Protein AF-A0A7J8FVH9-F1 (afdb_monomer_lite)

Structure (mmCIF, N/CA/C/O backbone):
data_AF-A0A7J8FVH9-F1
#
_entry.id   AF-A0A7J8FVH9-F1
#
loop_
_atom_site.group_PDB
_atom_site.id
_atom_site.type_symbol
_atom_site.label_atom_id
_atom_site.label_alt_id
_atom_site.label_comp_id
_atom_site.label_asym_id
_atom_site.label_entity_id
_atom_site.label_seq_id
_atom_site.pdbx_PDB_ins_code
_atom_site.Cartn_x
_atom_site.Cartn_y
_atom_site.Cartn_z
_atom_site.occupancy
_atom_site.B_iso_or_equiv
_atom_site.auth_seq_id
_atom_site.auth_comp_id
_atom_site.auth_asym_id
_atom_site.auth_atom_id
_atom_site.pdbx_PDB_model_num
ATOM 1 N N . MET A 1 1 ? 14.521 16.067 -9.130 1.00 61.34 1 MET A N 1
ATOM 2 C CA . MET A 1 1 ? 13.185 15.438 -9.095 1.00 61.34 1 MET A CA 1
ATOM 3 C C . MET A 1 1 ? 12.649 15.692 -7.708 1.00 61.34 1 MET A C 1
ATOM 5 O O . MET A 1 1 ? 13.373 15.407 -6.763 1.00 61.34 1 MET A O 1
ATOM 9 N N . ASN A 1 2 ? 11.471 16.297 -7.587 1.00 81.69 2 ASN A N 1
ATOM 10 C CA . ASN A 1 2 ? 10.854 16.467 -6.276 1.00 81.69 2 ASN A CA 1
ATOM 11 C C . ASN A 1 2 ? 10.167 15.144 -5.940 1.00 81.69 2 ASN A C 1
ATOM 13 O O . ASN A 1 2 ? 9.312 14.699 -6.704 1.00 81.69 2 ASN A O 1
ATOM 17 N N . CYS A 1 3 ? 10.603 14.498 -4.859 1.00 90.69 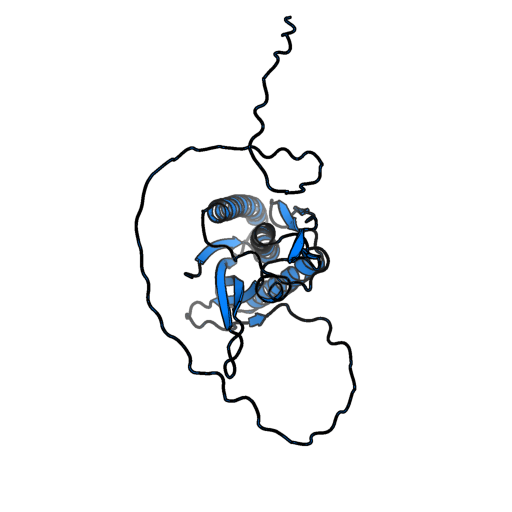3 CYS A N 1
ATOM 18 C CA . CYS A 1 3 ? 9.925 13.322 -4.328 1.00 90.69 3 CYS A CA 1
ATOM 19 C C . CYS A 1 3 ? 8.518 13.729 -3.880 1.00 90.69 3 CYS A C 1
ATOM 21 O O . CYS A 1 3 ? 8.367 14.766 -3.227 1.00 90.69 3 CYS A O 1
ATOM 23 N N . ARG A 1 4 ? 7.507 12.947 -4.260 1.00 92.81 4 ARG A N 1
ATOM 24 C CA . ARG A 1 4 ? 6.124 13.170 -3.827 1.00 92.81 4 ARG A CA 1
ATOM 25 C C . ARG A 1 4 ? 5.824 12.352 -2.584 1.00 92.81 4 ARG A C 1
ATOM 27 O O . ARG A 1 4 ? 6.334 11.244 -2.455 1.00 92.81 4 ARG A O 1
ATOM 34 N N . SER A 1 5 ? 4.982 12.886 -1.712 1.00 95.50 5 SER A N 1
ATOM 35 C CA . SER A 1 5 ? 4.610 12.219 -0.472 1.00 95.50 5 SER A CA 1
ATOM 36 C C . SER A 1 5 ? 3.118 12.356 -0.231 1.00 95.50 5 SER A C 1
ATOM 38 O O . SER A 1 5 ? 2.608 13.472 -0.198 1.00 95.50 5 SER A O 1
ATOM 40 N N . GLU A 1 6 ? 2.457 11.231 -0.001 1.00 97.50 6 GLU A N 1
ATOM 41 C CA . GLU A 1 6 ? 1.040 11.151 0.334 1.00 97.50 6 GLU A CA 1
ATOM 42 C C . GLU A 1 6 ? 0.872 10.529 1.717 1.00 97.50 6 GLU A C 1
ATOM 44 O O . GLU A 1 6 ? 1.617 9.622 2.106 1.00 97.50 6 GLU A O 1
ATOM 49 N N . VAL A 1 7 ? -0.099 11.034 2.477 1.00 97.75 7 VAL A N 1
ATOM 50 C CA . VAL A 1 7 ? -0.367 10.588 3.846 1.00 97.75 7 VAL A CA 1
ATOM 51 C C . VAL A 1 7 ? -1.832 10.203 3.976 1.00 97.75 7 VAL A C 1
ATOM 53 O O . VAL A 1 7 ? -2.723 11.016 3.743 1.00 97.75 7 VAL A O 1
ATOM 56 N N . LEU A 1 8 ? -2.072 8.964 4.392 1.00 97.75 8 LEU A N 1
ATOM 57 C CA . LEU A 1 8 ? -3.387 8.432 4.712 1.00 97.75 8 LEU A CA 1
ATOM 58 C C . LEU A 1 8 ? -3.460 8.152 6.205 1.00 97.75 8 LEU A C 1
ATOM 60 O O . LEU A 1 8 ? -2.480 7.732 6.813 1.00 97.75 8 LEU A O 1
ATOM 64 N N . GLU A 1 9 ? -4.631 8.361 6.788 1.00 97.88 9 GLU A N 1
ATOM 65 C CA . GLU A 1 9 ? -4.869 8.118 8.209 1.00 97.88 9 GLU A CA 1
ATOM 66 C C . GLU A 1 9 ? -6.117 7.252 8.366 1.00 97.88 9 GLU A C 1
ATOM 68 O O . GLU A 1 9 ? -7.154 7.537 7.752 1.00 97.88 9 GLU A O 1
ATOM 73 N N . VAL A 1 10 ? -6.000 6.188 9.161 1.00 97.12 10 VAL A N 1
ATOM 74 C CA . VAL A 1 10 ? -7.082 5.244 9.458 1.00 97.12 10 VAL A CA 1
ATOM 75 C C . VAL A 1 10 ? -7.133 4.942 10.957 1.00 97.12 10 VAL A C 1
ATOM 77 O O . VAL A 1 10 ? -6.102 4.764 11.604 1.00 97.12 10 VAL A O 1
ATOM 80 N N . SER A 1 11 ? -8.346 4.866 11.502 1.00 97.75 11 SER A N 1
ATOM 81 C CA . SER A 1 11 ? -8.601 4.442 12.883 1.00 97.75 11 SER A CA 1
ATOM 82 C C . SER A 1 11 ? -9.321 3.103 12.851 1.00 97.75 11 SER A C 1
ATOM 84 O O . SER A 1 11 ? -10.376 3.009 12.226 1.00 97.75 11 SER A O 1
ATOM 86 N N . VAL A 1 12 ? -8.749 2.078 13.480 1.00 98.06 12 VAL A N 1
ATOM 87 C CA . VAL A 1 12 ? -9.195 0.682 13.332 1.00 98.06 12 VAL A CA 1
ATOM 88 C C . VAL A 1 12 ? -9.098 -0.089 14.648 1.00 98.06 12 VAL A C 1
ATOM 90 O O . VAL A 1 12 ? -8.314 0.267 15.525 1.00 98.06 12 VAL A O 1
ATOM 93 N N . GLU A 1 13 ? -9.859 -1.174 14.797 1.00 97.44 13 GLU A N 1
ATOM 94 C CA . GLU A 1 13 ? -9.648 -2.137 15.885 1.00 97.44 13 GLU A CA 1
ATOM 95 C C . GLU A 1 13 ? -8.361 -2.945 15.633 1.00 97.44 13 GLU A C 1
ATOM 97 O O . GLU A 1 13 ? -7.980 -3.200 14.490 1.00 97.44 13 GLU A O 1
ATOM 102 N N . GLY A 1 14 ? -7.689 -3.419 16.687 1.00 96.31 14 GLY A N 1
ATOM 103 C CA . GLY A 1 14 ? -6.398 -4.116 16.563 1.00 96.31 14 GLY A CA 1
ATOM 104 C C . GLY A 1 14 ? -6.382 -5.308 15.589 1.00 96.31 14 GLY A C 1
ATOM 105 O O . GLY A 1 14 ? -5.370 -5.548 14.934 1.00 96.31 14 GLY A O 1
ATOM 106 N N . ARG A 1 15 ? -7.501 -6.034 15.437 1.00 95.94 15 ARG A N 1
ATOM 107 C CA . ARG A 1 15 ? -7.623 -7.156 14.480 1.00 95.94 15 ARG A CA 1
ATOM 108 C C . ARG A 1 15 ? -7.762 -6.723 13.015 1.00 95.94 15 ARG A C 1
ATOM 110 O O . ARG A 1 15 ? -7.471 -7.512 12.130 1.00 95.94 15 ARG A O 1
ATOM 117 N N . GLN A 1 16 ? -8.156 -5.476 12.768 1.00 98.44 16 GLN A N 1
ATOM 118 C CA . GLN A 1 16 ? -8.362 -4.909 11.432 1.00 98.44 16 GLN A CA 1
ATOM 119 C C . GLN A 1 16 ? -7.080 -4.303 10.839 1.00 98.44 16 GLN A C 1
ATOM 121 O O . GLN A 1 16 ? -7.037 -3.994 9.652 1.00 98.44 16 GLN A O 1
ATOM 126 N N . VAL A 1 17 ? -6.025 -4.128 11.648 1.00 98.31 17 VAL A N 1
ATOM 127 C CA . VAL A 1 17 ? -4.769 -3.478 11.229 1.00 98.31 17 VAL A CA 1
ATOM 128 C C . VAL A 1 17 ? -4.168 -4.154 9.998 1.00 98.31 17 VAL A C 1
ATOM 130 O O . VAL A 1 17 ? -3.810 -3.472 9.044 1.00 98.31 17 VAL A O 1
ATOM 133 N N . GLU A 1 18 ? -4.071 -5.484 9.994 1.00 98.44 18 GLU A N 1
ATOM 134 C CA . GLU A 1 18 ? -3.463 -6.217 8.878 1.00 98.44 18 GLU A CA 1
ATOM 135 C C . GLU A 1 18 ? -4.209 -5.999 7.561 1.00 98.44 18 GLU A C 1
ATOM 137 O O . GLU A 1 18 ? -3.591 -5.654 6.555 1.00 98.44 18 GLU A O 1
ATOM 142 N N . GLU A 1 19 ? -5.530 -6.145 7.572 1.00 98.75 19 GLU A N 1
ATOM 143 C CA . GLU A 1 19 ? -6.372 -6.009 6.383 1.00 98.75 19 GLU A CA 1
ATOM 144 C C . GLU A 1 19 ? -6.401 -4.574 5.859 1.00 98.75 19 GLU A C 1
ATOM 146 O O . GLU A 1 19 ? -6.233 -4.357 4.661 1.00 98.75 19 GLU A O 1
ATOM 151 N N . ALA A 1 20 ? -6.518 -3.586 6.752 1.00 98.75 20 ALA A N 1
ATOM 152 C CA . ALA A 1 20 ? -6.498 -2.177 6.376 1.00 98.75 20 ALA A CA 1
ATOM 153 C C . ALA A 1 20 ? -5.164 -1.777 5.723 1.00 98.75 20 ALA A C 1
ATOM 155 O O . ALA A 1 20 ? -5.146 -1.096 4.695 1.00 98.75 20 ALA A O 1
ATOM 156 N N . MET A 1 21 ? -4.040 -2.228 6.288 1.00 98.62 21 MET A N 1
ATOM 157 C CA . MET A 1 21 ? -2.716 -1.951 5.732 1.00 98.62 21 MET A CA 1
ATOM 158 C C . MET A 1 21 ? -2.502 -2.656 4.390 1.00 98.62 21 MET A C 1
ATOM 160 O O . MET A 1 21 ? -2.004 -2.037 3.449 1.00 98.62 21 MET A O 1
ATOM 164 N N . LEU A 1 22 ? -2.889 -3.932 4.279 1.00 98.81 22 LEU A N 1
ATOM 165 C CA . LEU A 1 22 ? -2.769 -4.696 3.035 1.00 98.81 22 LEU A CA 1
ATOM 166 C C . LEU A 1 22 ? -3.621 -4.094 1.919 1.00 98.81 22 LEU A C 1
ATOM 168 O O . LEU A 1 22 ? -3.111 -3.946 0.812 1.00 98.81 22 LEU A O 1
ATOM 172 N N . ALA A 1 23 ? -4.857 -3.680 2.208 1.00 98.81 23 ALA A N 1
ATOM 173 C CA . ALA A 1 23 ? -5.735 -3.038 1.235 1.00 98.81 23 ALA A CA 1
ATOM 174 C C . ALA A 1 23 ? -5.088 -1.792 0.610 1.00 98.81 23 ALA A C 1
ATOM 176 O O . ALA A 1 23 ? -5.069 -1.639 -0.614 1.00 98.81 23 ALA A O 1
ATOM 177 N N . VAL A 1 24 ? -4.489 -0.926 1.434 1.00 98.75 24 VAL A N 1
ATOM 178 C CA . VAL A 1 24 ? -3.810 0.284 0.949 1.00 98.75 24 VAL A CA 1
ATOM 179 C C . VAL A 1 24 ? -2.528 -0.057 0.184 1.00 98.75 24 VAL A C 1
ATOM 181 O O . VAL A 1 24 ? -2.337 0.418 -0.937 1.00 98.75 24 VAL A O 1
ATOM 184 N N . LEU A 1 25 ? -1.653 -0.894 0.752 1.00 98.75 25 LEU A N 1
ATOM 185 C CA . LEU A 1 25 ? -0.362 -1.229 0.140 1.00 98.75 25 LEU A CA 1
ATOM 186 C C . LEU A 1 25 ? -0.530 -1.954 -1.200 1.00 98.75 25 LEU A C 1
ATOM 188 O O . LEU A 1 25 ? 0.147 -1.604 -2.168 1.00 98.75 25 LEU A O 1
ATOM 192 N N . HIS A 1 26 ? -1.448 -2.921 -1.280 1.00 98.75 26 HIS A N 1
ATOM 193 C CA . HIS A 1 26 ? -1.746 -3.633 -2.524 1.00 98.75 26 HIS A CA 1
ATOM 194 C C . HIS A 1 26 ? -2.362 -2.720 -3.576 1.00 98.75 26 HIS A C 1
ATOM 196 O O . HIS A 1 26 ? -1.966 -2.805 -4.735 1.00 98.75 26 HIS A O 1
ATOM 202 N N . THR A 1 27 ? -3.246 -1.795 -3.189 1.00 98.62 27 THR A N 1
ATOM 203 C CA . THR A 1 27 ? -3.802 -0.810 -4.130 1.00 98.62 27 THR A CA 1
ATOM 204 C C . THR A 1 27 ? -2.700 0.061 -4.731 1.00 98.62 27 THR A C 1
ATOM 206 O O . THR A 1 27 ? -2.658 0.264 -5.946 1.00 98.62 27 THR A O 1
ATOM 209 N N . VAL A 1 28 ? -1.771 0.559 -3.910 1.00 98.50 28 VAL A N 1
ATOM 210 C CA . VAL A 1 28 ? -0.645 1.365 -4.403 1.00 98.50 28 VAL A CA 1
ATOM 211 C C . VAL A 1 28 ? 0.262 0.532 -5.315 1.00 98.50 28 VAL A C 1
ATOM 213 O O . VAL A 1 28 ? 0.625 0.984 -6.401 1.00 98.50 28 VAL A O 1
ATOM 216 N N . LEU A 1 29 ? 0.597 -0.699 -4.917 1.00 98.50 29 LEU A N 1
ATOM 217 C CA . LEU A 1 29 ? 1.456 -1.590 -5.701 1.00 98.50 29 LEU A CA 1
ATOM 218 C C . LEU A 1 29 ? 0.810 -2.050 -7.007 1.00 98.50 29 LEU A C 1
ATOM 220 O O . LEU A 1 29 ? 1.527 -2.197 -7.994 1.00 98.50 29 LEU A O 1
ATOM 224 N N . LEU A 1 30 ? -0.513 -2.196 -7.061 1.00 98.31 30 LEU A N 1
ATOM 225 C CA . LEU A 1 30 ? -1.250 -2.462 -8.296 1.00 98.31 30 LEU A CA 1
ATOM 226 C C . LEU A 1 30 ? -1.001 -1.363 -9.341 1.00 98.31 30 LEU A C 1
ATOM 228 O O . LEU A 1 30 ? -0.726 -1.664 -10.497 1.00 98.31 30 LEU A O 1
ATOM 232 N N . HIS A 1 31 ? -0.993 -0.094 -8.922 1.00 97.25 31 HIS A N 1
ATOM 233 C CA . HIS A 1 31 ? -0.722 1.062 -9.791 1.00 97.25 31 HIS A CA 1
ATOM 234 C C . HIS A 1 31 ? 0.774 1.322 -10.034 1.00 97.25 31 HIS A C 1
ATOM 236 O O . HIS A 1 31 ? 1.146 2.232 -10.783 1.00 97.25 31 HIS A O 1
ATOM 242 N N . ARG A 1 32 ? 1.653 0.579 -9.355 1.00 97.56 32 ARG A N 1
ATOM 243 C CA . ARG A 1 32 ? 3.117 0.740 -9.399 1.00 97.56 32 ARG A CA 1
ATOM 244 C C . ARG A 1 32 ? 3.840 -0.539 -9.788 1.00 97.56 32 ARG A C 1
ATOM 246 O O . ARG A 1 32 ? 5.043 -0.678 -9.561 1.00 97.56 32 ARG A O 1
ATOM 253 N N . SER A 1 33 ? 3.104 -1.431 -10.433 1.00 97.69 33 SER A N 1
ATOM 254 C CA . SER A 1 33 ? 3.602 -2.670 -10.994 1.00 97.69 33 SER A CA 1
ATOM 255 C C . SER A 1 33 ? 3.231 -2.796 -12.454 1.00 97.69 33 SER A C 1
ATOM 257 O O . SER A 1 33 ? 2.232 -2.256 -12.916 1.00 97.69 33 SER A O 1
ATOM 259 N N . THR A 1 34 ? 4.059 -3.524 -13.187 1.00 97.81 34 THR A N 1
ATOM 260 C CA . THR A 1 34 ? 3.815 -3.861 -14.584 1.00 97.81 34 THR A CA 1
ATOM 261 C C . THR A 1 34 ? 4.186 -5.316 -14.835 1.00 97.81 34 THR A C 1
ATOM 263 O O . THR A 1 34 ? 4.686 -6.011 -13.944 1.00 97.81 34 THR A O 1
ATOM 266 N N . GLY A 1 35 ? 3.900 -5.804 -16.036 1.00 97.69 35 GLY A N 1
ATOM 267 C CA . GLY A 1 35 ? 4.326 -7.128 -16.451 1.00 97.69 35 GLY A CA 1
ATOM 268 C C . GLY A 1 35 ? 5.836 -7.187 -16.635 1.00 97.69 35 GLY A C 1
ATOM 269 O O . GLY A 1 35 ? 6.521 -6.170 -16.769 1.00 97.69 35 GLY A O 1
ATOM 270 N N . LYS A 1 36 ? 6.379 -8.401 -16.660 1.00 97.25 36 LYS A N 1
ATOM 271 C CA . LYS A 1 36 ? 7.822 -8.576 -16.820 1.00 97.25 36 LYS A CA 1
ATOM 272 C C . LYS A 1 36 ? 8.291 -8.097 -18.187 1.00 97.25 36 LYS A C 1
ATOM 274 O O . LYS A 1 36 ? 7.660 -8.371 -19.209 1.00 97.25 36 LYS A O 1
ATOM 279 N N . PHE A 1 37 ? 9.418 -7.394 -18.193 1.00 96.12 37 PHE A N 1
ATOM 280 C CA . PHE A 1 37 ? 10.042 -6.937 -19.428 1.00 96.12 37 PHE A CA 1
ATOM 281 C C . PHE A 1 37 ? 10.855 -8.067 -20.054 1.00 96.12 37 PHE A C 1
ATOM 283 O O . PHE A 1 37 ? 11.712 -8.672 -19.409 1.00 96.12 37 PHE A O 1
ATOM 290 N N . HIS A 1 38 ? 10.643 -8.291 -21.346 1.00 95.50 38 HIS A N 1
ATOM 291 C CA . HIS A 1 38 ? 11.431 -9.208 -22.158 1.00 95.50 38 HIS A CA 1
ATOM 292 C C . HIS A 1 38 ? 12.136 -8.416 -23.256 1.00 95.50 38 HIS A C 1
ATOM 294 O O . HIS A 1 38 ? 11.541 -8.086 -24.284 1.00 95.50 38 HIS A O 1
ATOM 300 N N . TYR A 1 39 ? 13.403 -8.078 -23.015 1.00 93.94 39 TYR A N 1
ATOM 301 C CA . TYR A 1 39 ? 14.228 -7.324 -23.956 1.00 93.94 39 TYR A CA 1
ATOM 302 C C . TYR A 1 39 ? 14.773 -8.220 -25.072 1.00 93.94 39 TYR A C 1
ATOM 304 O O . TYR A 1 39 ? 15.215 -9.346 -24.831 1.00 93.94 39 TYR A O 1
ATOM 312 N N . LYS A 1 40 ? 14.778 -7.687 -26.293 1.00 92.44 40 LYS A N 1
ATOM 313 C CA . LYS A 1 40 ? 15.421 -8.271 -27.475 1.00 92.44 40 LYS A CA 1
ATOM 314 C C . LYS A 1 40 ? 16.744 -7.555 -27.758 1.00 92.44 40 LYS A C 1
ATOM 316 O O . LYS A 1 40 ? 16.979 -6.446 -27.277 1.00 92.44 40 LYS A O 1
ATOM 321 N N . LYS A 1 41 ? 17.617 -8.183 -28.552 1.00 83.56 41 LYS A N 1
ATOM 322 C CA . LYS A 1 41 ? 18.983 -7.688 -28.818 1.00 83.56 41 LYS A CA 1
ATOM 323 C C . LYS A 1 41 ? 19.007 -6.323 -29.513 1.00 83.56 41 LYS A C 1
ATOM 325 O O . LYS A 1 41 ? 19.989 -5.601 -29.402 1.00 83.56 41 LYS A O 1
ATOM 330 N N . GLU A 1 42 ? 17.922 -5.956 -30.182 1.00 84.75 42 GLU A N 1
ATOM 331 C CA . GLU A 1 42 ? 17.753 -4.702 -30.914 1.00 84.75 42 GLU A CA 1
ATOM 332 C C . GLU A 1 42 ? 17.283 -3.544 -30.010 1.00 84.75 42 GLU A C 1
ATOM 334 O O . GLU A 1 42 ? 16.973 -2.463 -30.502 1.00 84.75 42 GLU A O 1
ATOM 339 N N . GLY A 1 43 ? 17.183 -3.759 -28.692 1.00 80.56 43 GLY A N 1
ATOM 340 C CA . GLY A 1 43 ? 16.728 -2.754 -27.722 1.00 80.56 43 GLY A CA 1
ATOM 341 C C . GLY A 1 43 ? 15.205 -2.619 -27.612 1.00 80.56 43 GLY A C 1
ATOM 342 O O . GLY A 1 43 ? 14.716 -1.852 -26.785 1.00 80.56 43 GLY A O 1
ATOM 343 N N . THR A 1 44 ? 14.447 -3.383 -28.404 1.00 90.44 44 THR A N 1
ATOM 344 C CA . THR A 1 44 ? 12.987 -3.495 -28.271 1.00 90.44 44 THR A CA 1
ATOM 345 C C . THR A 1 44 ? 12.613 -4.403 -27.097 1.00 90.44 44 THR A C 1
ATOM 347 O O . THR A 1 44 ? 13.405 -5.251 -26.681 1.00 90.44 44 THR A O 1
ATOM 350 N N . TYR A 1 45 ? 11.408 -4.242 -26.549 1.00 94.31 45 TYR A N 1
ATOM 351 C CA . TYR A 1 45 ? 10.908 -5.081 -25.460 1.00 94.31 45 TYR A CA 1
ATOM 352 C C . TYR A 1 45 ? 9.426 -5.416 -25.633 1.00 94.31 45 TYR A C 1
ATOM 354 O O . TYR A 1 45 ? 8.675 -4.668 -26.255 1.00 94.31 45 TYR A O 1
ATOM 362 N N . SER A 1 46 ? 9.012 -6.541 -25.056 1.00 95.69 46 SER A N 1
ATOM 363 C CA . SER A 1 46 ? 7.607 -6.847 -24.778 1.00 95.69 46 SER A CA 1
ATOM 364 C C . SER A 1 46 ? 7.366 -6.856 -23.271 1.00 95.69 46 SER A C 1
ATOM 366 O O . SER A 1 46 ? 8.269 -7.195 -22.505 1.00 95.69 46 SER A O 1
ATOM 368 N N . ILE A 1 47 ? 6.155 -6.495 -22.855 1.00 96.75 47 ILE A N 1
ATOM 369 C CA . ILE A 1 47 ? 5.725 -6.497 -21.454 1.00 96.75 47 ILE A CA 1
ATOM 370 C C . ILE A 1 47 ? 4.740 -7.654 -21.277 1.00 96.75 47 ILE A C 1
ATOM 372 O O . ILE A 1 47 ? 3.818 -7.798 -22.079 1.00 96.75 47 ILE A O 1
ATOM 376 N N . GLY A 1 48 ? 4.965 -8.496 -20.268 1.00 95.88 48 GLY A N 1
ATOM 377 C CA . GLY A 1 48 ? 4.031 -9.561 -19.897 1.00 95.88 48 GLY A CA 1
ATOM 378 C C . GLY A 1 48 ? 2.688 -9.029 -19.379 1.00 95.88 48 GLY A C 1
ATOM 379 O O . GLY A 1 48 ? 2.497 -7.830 -19.186 1.00 95.88 48 GLY A O 1
ATOM 380 N N . THR A 1 49 ? 1.751 -9.930 -19.112 1.00 96.50 49 THR A N 1
ATOM 381 C CA . THR A 1 49 ? 0.456 -9.578 -18.512 1.00 96.50 49 THR A CA 1
ATOM 382 C C . THR A 1 49 ? 0.547 -9.618 -16.988 1.00 96.50 49 THR A C 1
ATOM 384 O O . THR A 1 49 ? 1.229 -10.478 -16.437 1.00 96.50 49 THR A O 1
ATOM 387 N N . VAL A 1 50 ? -0.155 -8.712 -16.305 1.00 97.50 50 VAL A N 1
ATOM 388 C CA . VAL A 1 50 ? -0.316 -8.736 -14.842 1.00 97.50 50 VAL A CA 1
ATOM 389 C C . VAL A 1 50 ? -1.699 -9.287 -14.518 1.00 97.50 50 VAL A C 1
ATOM 391 O O . VAL A 1 50 ? -2.699 -8.729 -14.962 1.00 97.50 50 VAL A O 1
ATOM 394 N N . GLY A 1 51 ? -1.755 -10.383 -13.760 1.00 97.38 51 GLY A N 1
ATOM 395 C CA . GLY A 1 51 ? -3.009 -10.887 -13.199 1.00 97.38 51 GLY A CA 1
ATOM 396 C C . GLY A 1 51 ? -3.445 -10.076 -11.979 1.00 97.38 51 GLY A C 1
ATOM 397 O O . GLY A 1 51 ? -2.604 -9.512 -11.272 1.00 97.38 51 GLY A O 1
ATOM 398 N N . THR A 1 52 ? -4.749 -10.043 -11.714 1.00 98.25 52 THR A N 1
ATOM 399 C CA . THR A 1 52 ? -5.336 -9.420 -10.521 1.00 98.25 52 THR A CA 1
ATOM 400 C C . THR A 1 52 ? -6.265 -10.382 -9.794 1.00 98.25 52 THR A C 1
ATOM 402 O O . THR A 1 52 ? -6.845 -11.278 -10.408 1.00 98.25 52 THR A O 1
ATOM 405 N N . GLN A 1 53 ? -6.420 -10.185 -8.488 1.00 98.44 53 GLN A N 1
ATOM 406 C CA . GLN A 1 53 ? -7.274 -11.001 -7.633 1.00 98.44 53 GLN A CA 1
ATOM 407 C C . GLN A 1 53 ? -8.007 -10.128 -6.609 1.00 98.44 53 GLN A C 1
ATOM 409 O O . GLN A 1 53 ? -7.375 -9.294 -5.955 1.00 98.44 53 GLN A O 1
ATOM 414 N N . ASP A 1 54 ? -9.307 -10.378 -6.452 1.00 98.62 54 ASP A N 1
ATOM 415 C CA . ASP A 1 54 ? -10.130 -9.830 -5.374 1.00 98.62 54 ASP A CA 1
ATOM 416 C C . ASP A 1 54 ? -9.829 -10.549 -4.052 1.00 98.62 54 ASP A C 1
ATOM 418 O O . ASP A 1 54 ? -9.659 -11.774 -4.009 1.00 98.62 54 ASP A O 1
ATOM 422 N N . VAL A 1 55 ? -9.731 -9.780 -2.972 1.00 98.69 55 VAL A N 1
ATOM 423 C CA . VAL A 1 55 ? -9.479 -10.276 -1.620 1.00 98.69 55 VAL A CA 1
ATOM 424 C C . VAL A 1 55 ? -10.506 -9.674 -0.677 1.00 98.69 55 VAL A C 1
ATOM 426 O O . VAL A 1 55 ? -10.481 -8.470 -0.414 1.00 98.69 55 VAL A O 1
ATOM 429 N N . ASP A 1 56 ? -11.386 -10.529 -0.171 1.00 98.69 56 ASP A N 1
ATOM 430 C CA . ASP A 1 56 ? -12.344 -10.175 0.869 1.00 98.69 56 ASP A CA 1
ATOM 431 C C . ASP A 1 56 ? -11.633 -10.071 2.222 1.00 98.69 56 ASP A C 1
ATOM 433 O O . ASP A 1 56 ? -10.765 -10.885 2.552 1.00 98.69 56 ASP A O 1
ATOM 437 N N . CYS A 1 57 ? -11.986 -9.045 2.989 1.00 98.56 57 CYS A N 1
ATOM 438 C CA . CYS A 1 57 ? -11.541 -8.883 4.365 1.00 98.56 57 CYS A CA 1
ATOM 439 C C . CYS A 1 57 ? -12.482 -9.643 5.316 1.00 98.56 57 CYS A C 1
ATOM 441 O O . CYS A 1 57 ? -13.704 -9.550 5.210 1.00 98.56 57 CYS A O 1
ATOM 443 N N . ASP A 1 58 ? -11.915 -10.353 6.287 1.00 98.31 58 ASP A N 1
ATOM 444 C CA . ASP A 1 58 ? -12.657 -11.104 7.301 1.00 98.31 58 ASP A CA 1
ATOM 445 C C . ASP A 1 58 ? -13.116 -10.197 8.458 1.00 98.31 58 ASP A C 1
ATOM 447 O O . ASP A 1 58 ? -14.152 -10.442 9.086 1.00 98.31 58 ASP A O 1
ATOM 451 N N . PHE A 1 59 ? -12.351 -9.144 8.773 1.00 97.94 59 PHE A N 1
ATOM 452 C CA . PHE A 1 59 ? -12.606 -8.244 9.905 1.00 97.94 59 PHE A CA 1
ATOM 453 C C . PHE A 1 59 ? -13.061 -6.845 9.491 1.00 97.94 59 PHE A C 1
ATOM 455 O O . PHE A 1 59 ? -13.323 -6.011 10.360 1.00 97.94 59 PHE A O 1
ATOM 462 N N . ILE A 1 60 ? -13.171 -6.561 8.199 1.00 98.62 60 ILE A N 1
ATOM 463 C CA . ILE A 1 60 ? -13.631 -5.282 7.655 1.00 98.62 60 ILE A CA 1
ATOM 464 C C . ILE A 1 60 ? -14.625 -5.589 6.543 1.00 98.62 60 ILE A C 1
ATOM 466 O O . ILE A 1 60 ? -14.382 -6.491 5.751 1.00 98.62 60 ILE A O 1
ATOM 470 N N . ASP A 1 61 ? -15.714 -4.832 6.444 1.00 98.38 61 ASP A N 1
ATOM 471 C CA . ASP A 1 61 ? -16.683 -5.020 5.361 1.00 98.38 61 ASP A CA 1
ATOM 472 C C . ASP A 1 61 ? -16.162 -4.335 4.092 1.00 98.38 61 ASP A C 1
ATOM 474 O O . ASP A 1 61 ? -16.574 -3.236 3.720 1.00 98.38 61 ASP A O 1
ATOM 478 N N . PHE A 1 62 ? -15.145 -4.954 3.490 1.00 98.62 62 PHE A N 1
ATOM 479 C CA . PHE A 1 62 ? -14.387 -4.406 2.375 1.00 98.62 62 PHE A CA 1
ATOM 480 C C . PHE A 1 62 ? -13.728 -5.515 1.548 1.00 98.62 62 PHE A C 1
ATOM 482 O O . PHE A 1 62 ? -13.296 -6.532 2.087 1.00 98.62 62 PHE A O 1
ATOM 489 N N . THR A 1 63 ? -13.581 -5.266 0.250 1.00 98.75 63 THR A N 1
ATOM 490 C CA . THR A 1 63 ? -12.852 -6.125 -0.691 1.00 98.75 63 THR A CA 1
ATOM 491 C C . THR A 1 63 ? -11.853 -5.252 -1.436 1.00 98.75 63 THR A C 1
ATOM 493 O O . THR A 1 63 ? -12.211 -4.176 -1.920 1.00 98.75 63 THR A O 1
ATOM 496 N N . TYR A 1 64 ? -10.600 -5.691 -1.541 1.00 98.62 64 TYR A N 1
ATOM 497 C CA . TYR A 1 64 ? -9.576 -4.984 -2.315 1.00 98.62 64 TYR A CA 1
ATOM 498 C C . TYR A 1 64 ? -9.019 -5.851 -3.438 1.00 98.62 64 TYR A C 1
ATOM 500 O O . TYR A 1 64 ? -9.025 -7.077 -3.367 1.00 98.62 64 TYR A O 1
ATOM 508 N N . VAL A 1 65 ? -8.481 -5.193 -4.464 1.00 98.62 65 VAL A N 1
ATOM 509 C CA . VAL A 1 65 ? -7.800 -5.856 -5.578 1.00 98.62 65 VAL A CA 1
ATOM 510 C C . VAL A 1 65 ? -6.298 -5.823 -5.340 1.00 98.62 65 VAL A C 1
ATOM 512 O O . VAL A 1 65 ? -5.728 -4.777 -5.022 1.00 98.62 65 VAL A O 1
ATOM 515 N N . ARG A 1 66 ? -5.632 -6.957 -5.550 1.00 98.44 66 ARG A N 1
ATOM 516 C CA . ARG A 1 66 ? -4.167 -7.050 -5.571 1.00 98.44 66 ARG A CA 1
ATOM 517 C C . ARG A 1 66 ? -3.664 -7.651 -6.872 1.00 98.44 66 ARG A C 1
ATOM 519 O O . ARG A 1 66 ? -4.404 -8.322 -7.588 1.00 98.44 66 ARG A O 1
ATOM 526 N N . VAL A 1 67 ? -2.373 -7.474 -7.146 1.00 98.19 67 VAL A N 1
ATOM 527 C CA . VAL A 1 67 ? -1.700 -8.247 -8.198 1.00 98.19 67 VAL A CA 1
ATOM 528 C C . VAL A 1 67 ? -1.636 -9.727 -7.803 1.00 98.19 67 VAL A C 1
ATOM 530 O O . VAL A 1 67 ? -1.411 -10.075 -6.637 1.00 98.19 67 VAL A O 1
ATOM 533 N N . SER A 1 68 ? -1.809 -10.613 -8.781 1.00 98.25 68 SER A N 1
ATOM 534 C CA . SER A 1 68 ? -1.722 -12.068 -8.619 1.00 98.25 68 SER A CA 1
ATOM 535 C C . SER A 1 68 ? -0.263 -12.524 -8.511 1.00 98.25 68 SER A C 1
ATOM 537 O O . SER A 1 68 ? 0.245 -13.228 -9.377 1.00 98.25 68 SER A O 1
ATOM 539 N N . SER A 1 69 ? 0.430 -12.092 -7.454 1.00 98.19 69 SER A N 1
ATOM 540 C CA . SER A 1 69 ? 1.788 -12.529 -7.124 1.00 98.19 69 SER A CA 1
ATOM 541 C C . SER A 1 69 ? 1.883 -12.934 -5.657 1.00 98.19 69 SER A C 1
ATOM 543 O O . SER A 1 69 ? 1.825 -12.100 -4.753 1.00 98.19 69 SER A O 1
ATOM 545 N N . GLU A 1 70 ? 2.064 -14.233 -5.427 1.00 97.94 70 GLU A N 1
ATOM 546 C CA . GLU A 1 70 ? 2.174 -14.812 -4.082 1.00 97.94 70 GLU A CA 1
ATOM 547 C C . GLU A 1 70 ? 3.476 -14.414 -3.376 1.00 97.94 70 GLU A C 1
ATOM 549 O O . GLU A 1 70 ? 3.524 -14.309 -2.151 1.00 97.94 70 GLU A O 1
ATOM 554 N N . GLU A 1 71 ? 4.549 -14.177 -4.136 1.00 98.00 71 GLU A N 1
ATOM 555 C CA . GLU A 1 71 ? 5.821 -13.695 -3.592 1.00 98.00 71 GLU A CA 1
ATOM 556 C C . GLU A 1 71 ? 5.672 -12.274 -3.030 1.00 98.00 71 GLU A C 1
ATOM 558 O O . GLU A 1 71 ? 6.118 -12.010 -1.909 1.00 98.00 71 GLU A O 1
ATOM 563 N N . LEU A 1 72 ? 4.982 -11.389 -3.763 1.00 98.12 72 LEU A N 1
ATOM 564 C CA . LEU A 1 72 ? 4.699 -10.031 -3.304 1.00 98.12 72 LEU A CA 1
ATOM 565 C C . LEU A 1 72 ? 3.761 -10.031 -2.092 1.00 98.12 72 LEU A C 1
ATOM 567 O O . LEU A 1 72 ? 4.071 -9.399 -1.084 1.00 98.12 72 LEU A O 1
ATOM 571 N N . ASP A 1 73 ? 2.646 -10.766 -2.160 1.00 98.56 73 ASP A N 1
ATOM 572 C CA . ASP A 1 73 ? 1.673 -10.831 -1.062 1.00 98.56 73 ASP A CA 1
ATOM 573 C C . ASP A 1 73 ? 2.310 -11.360 0.231 1.00 98.56 73 ASP A C 1
ATOM 575 O O . ASP A 1 73 ? 2.169 -10.755 1.296 1.00 98.56 73 ASP A O 1
ATOM 579 N N . ARG A 1 74 ? 3.117 -12.424 0.142 1.00 98.44 74 ARG A N 1
ATOM 580 C CA . ARG A 1 74 ? 3.848 -12.967 1.295 1.00 98.44 74 ARG A CA 1
ATOM 581 C C . ARG A 1 74 ? 4.809 -11.947 1.902 1.00 98.44 74 ARG A C 1
ATOM 583 O O . ARG A 1 74 ? 4.919 -11.869 3.128 1.00 98.44 74 ARG A O 1
ATOM 590 N N . ALA A 1 75 ? 5.511 -11.177 1.071 1.00 97.75 75 ALA A N 1
ATOM 591 C CA . ALA A 1 75 ? 6.434 -10.151 1.542 1.00 97.75 75 ALA A CA 1
ATOM 592 C C . ALA A 1 75 ? 5.702 -9.019 2.282 1.00 97.75 75 ALA A C 1
ATOM 594 O O . ALA A 1 75 ? 6.147 -8.615 3.361 1.00 97.75 75 ALA A O 1
ATOM 595 N N . LEU A 1 76 ? 4.558 -8.565 1.755 1.00 98.44 76 LEU A N 1
ATOM 596 C CA . LEU A 1 76 ? 3.715 -7.559 2.407 1.00 98.44 76 LEU A CA 1
ATOM 597 C C . LEU A 1 76 ? 3.127 -8.074 3.721 1.00 98.44 76 LEU A C 1
ATOM 599 O O . LEU A 1 76 ? 3.286 -7.426 4.752 1.00 98.44 76 LEU A O 1
ATOM 603 N N . ARG A 1 77 ? 2.522 -9.266 3.726 1.00 98.62 77 ARG A N 1
ATOM 604 C CA . ARG A 1 77 ? 1.957 -9.872 4.944 1.00 98.62 77 ARG A CA 1
ATOM 605 C C . ARG A 1 77 ? 2.993 -10.017 6.047 1.00 98.62 77 ARG A C 1
ATOM 607 O O . ARG A 1 77 ? 2.691 -9.736 7.201 1.00 98.62 77 ARG A O 1
ATOM 614 N N . LYS A 1 78 ? 4.227 -10.397 5.701 1.00 98.19 78 LYS A N 1
ATOM 615 C CA . LYS A 1 78 ? 5.319 -10.500 6.673 1.00 98.19 78 LYS A CA 1
ATOM 616 C C . LYS A 1 78 ? 5.607 -9.157 7.349 1.00 98.19 78 LYS A C 1
ATOM 618 O O . LYS A 1 78 ? 5.654 -9.100 8.572 1.00 98.19 78 LYS A O 1
ATOM 623 N N . VAL A 1 79 ? 5.804 -8.084 6.577 1.00 97.94 79 VAL A N 1
ATOM 624 C CA . VAL A 1 79 ? 6.144 -6.768 7.152 1.00 97.94 79 VAL A CA 1
ATOM 625 C C . VAL A 1 79 ? 4.954 -6.120 7.867 1.00 97.94 79 VAL A C 1
ATOM 627 O O . VAL A 1 79 ? 5.143 -5.478 8.896 1.00 97.94 79 VAL A O 1
ATOM 630 N N . VAL A 1 80 ? 3.730 -6.321 7.374 1.00 98.50 80 VAL A N 1
ATOM 631 C CA . VAL A 1 80 ? 2.508 -5.833 8.031 1.00 98.50 80 VAL A CA 1
ATOM 632 C C . VAL A 1 80 ? 2.246 -6.588 9.338 1.00 98.50 80 VAL A C 1
ATOM 634 O O . VAL A 1 80 ? 1.885 -5.964 10.332 1.00 98.50 80 VAL A O 1
ATOM 637 N N . GLY A 1 81 ? 2.484 -7.902 9.381 1.00 98.00 81 GLY A N 1
ATOM 638 C CA . GLY A 1 81 ? 2.374 -8.688 10.611 1.00 98.00 81 GLY A CA 1
ATOM 639 C C . GLY A 1 81 ? 3.391 -8.257 11.669 1.00 98.00 81 GLY A C 1
ATOM 640 O O . GLY A 1 81 ? 3.029 -8.041 12.823 1.00 98.00 81 GLY A O 1
ATOM 641 N N . GLU A 1 82 ? 4.643 -8.018 11.262 1.00 97.44 82 GLU A N 1
ATOM 642 C CA . GLU A 1 82 ? 5.676 -7.452 12.142 1.00 97.44 82 GLU A CA 1
ATOM 643 C C . GLU A 1 82 ? 5.281 -6.069 12.679 1.00 97.44 82 GLU A C 1
ATOM 645 O O . GLU A 1 82 ? 5.478 -5.788 13.862 1.00 97.44 82 GLU A O 1
ATOM 650 N N . PHE A 1 83 ? 4.685 -5.220 11.838 1.00 97.38 83 PHE A N 1
ATOM 651 C CA . PHE A 1 83 ? 4.154 -3.926 12.255 1.00 97.38 83 PHE A CA 1
ATOM 652 C C . PHE A 1 83 ? 3.005 -4.066 13.262 1.00 97.38 83 PHE A C 1
ATOM 654 O O . PHE A 1 83 ? 3.030 -3.410 14.302 1.00 97.38 83 PHE A O 1
ATOM 661 N N . LYS A 1 84 ? 2.028 -4.944 12.996 1.00 96.62 84 LYS A N 1
ATOM 662 C CA . LYS A 1 84 ? 0.907 -5.228 13.906 1.00 96.62 84 LYS A CA 1
ATOM 663 C C . LYS A 1 84 ? 1.412 -5.693 15.272 1.00 96.62 84 LYS A C 1
ATOM 665 O O . LYS A 1 84 ? 0.946 -5.203 16.301 1.00 96.62 84 LYS A O 1
ATOM 670 N N . ASP A 1 85 ? 2.368 -6.620 15.290 1.00 95.69 85 ASP A N 1
ATOM 671 C CA . ASP A 1 85 ? 2.948 -7.134 16.529 1.00 95.69 85 ASP A CA 1
ATOM 672 C C . ASP A 1 85 ? 3.723 -6.048 17.286 1.00 95.69 85 ASP A C 1
ATOM 674 O O . ASP A 1 85 ? 3.552 -5.916 18.499 1.00 95.69 85 ASP A O 1
ATOM 678 N N . ALA A 1 86 ? 4.524 -5.233 16.591 1.00 94.50 86 ALA A N 1
ATOM 679 C CA . ALA A 1 86 ? 5.233 -4.107 17.197 1.00 94.50 86 ALA A CA 1
ATOM 680 C C . ALA A 1 86 ? 4.266 -3.077 17.800 1.00 94.50 86 ALA A C 1
ATOM 682 O O . ALA A 1 86 ? 4.469 -2.625 18.925 1.00 94.50 86 ALA A O 1
ATOM 683 N N . LEU A 1 87 ? 3.185 -2.756 17.087 1.00 93.38 87 LEU A N 1
ATOM 684 C CA . LEU A 1 87 ? 2.160 -1.821 17.534 1.00 93.38 87 LEU A CA 1
ATOM 685 C C . LEU A 1 87 ? 1.439 -2.332 18.787 1.00 93.38 87 LEU A C 1
ATOM 687 O O . LEU A 1 87 ? 1.332 -1.596 19.766 1.00 93.38 87 LEU A O 1
ATOM 691 N N . ARG A 1 88 ? 1.034 -3.610 18.803 1.00 92.31 88 ARG A N 1
ATOM 692 C CA . ARG A 1 88 ? 0.407 -4.256 19.970 1.00 92.31 88 ARG A CA 1
ATOM 693 C C . ARG A 1 88 ? 1.335 -4.298 21.186 1.00 92.31 88 ARG A C 1
ATOM 695 O O . ARG A 1 88 ? 0.877 -4.115 22.308 1.00 92.31 88 ARG A O 1
ATOM 702 N N . ASN A 1 89 ? 2.623 -4.553 20.970 1.00 91.44 89 ASN A N 1
ATOM 703 C CA . ASN A 1 89 ? 3.599 -4.728 22.048 1.00 91.44 89 ASN A CA 1
ATOM 704 C C . ASN A 1 89 ? 4.213 -3.406 22.538 1.00 91.44 89 ASN A C 1
ATOM 706 O O . ASN A 1 89 ? 4.994 -3.420 23.486 1.00 91.44 89 ASN A O 1
ATOM 710 N N . SER A 1 90 ? 3.886 -2.278 21.903 1.00 87.06 90 SER A N 1
ATOM 711 C CA . SER A 1 90 ? 4.491 -0.979 22.212 1.00 87.06 90 SER A CA 1
ATOM 712 C C . SER A 1 90 ? 4.091 -0.408 23.573 1.00 87.06 90 SER A C 1
ATOM 714 O O . SER A 1 90 ? 4.834 0.391 24.130 1.00 87.06 90 SER A O 1
ATOM 716 N N . GLY A 1 91 ? 2.934 -0.807 24.112 1.00 78.19 91 GLY A N 1
ATOM 717 C CA . GLY A 1 91 ? 2.393 -0.272 25.367 1.00 78.19 91 GLY A CA 1
ATOM 718 C C . GLY A 1 91 ? 1.999 1.213 25.325 1.00 78.19 91 GLY A C 1
ATOM 719 O O . GLY A 1 91 ? 1.607 1.738 26.363 1.00 78.19 91 GLY A O 1
ATOM 720 N N . GLY A 1 92 ? 2.104 1.871 24.163 1.00 81.06 92 GLY A N 1
ATOM 721 C CA . GLY A 1 92 ? 1.720 3.270 23.955 1.00 81.06 92 GLY A CA 1
ATOM 722 C C . GLY A 1 92 ? 0.271 3.433 23.485 1.00 81.06 92 GLY A C 1
ATOM 723 O O . GLY A 1 92 ? -0.519 2.489 23.515 1.00 81.06 92 GLY A O 1
ATOM 724 N N . ASP A 1 93 ? -0.056 4.619 22.968 1.00 86.56 93 ASP A N 1
ATOM 725 C CA . ASP A 1 93 ? -1.414 5.039 22.560 1.00 86.56 93 ASP A CA 1
ATOM 726 C C . ASP A 1 93 ? -1.984 4.308 21.320 1.00 86.56 93 ASP A C 1
ATOM 728 O O . ASP A 1 93 ? -2.964 4.743 20.721 1.00 86.56 93 ASP A O 1
ATOM 732 N N . GLY A 1 94 ? -1.364 3.212 20.873 1.00 90.81 94 GLY A N 1
ATOM 733 C CA . GLY A 1 94 ? -1.799 2.488 19.676 1.00 90.81 94 GLY A CA 1
ATOM 734 C C . GLY A 1 94 ? -1.574 3.263 18.373 1.00 90.81 94 GLY A C 1
ATOM 735 O O . GLY A 1 94 ? -2.254 3.003 17.379 1.00 90.81 94 GLY A O 1
ATOM 736 N N . LEU A 1 95 ? -0.629 4.208 18.361 1.00 95.00 95 LEU A N 1
ATOM 737 C CA . LEU A 1 95 ? -0.282 5.023 17.197 1.00 95.00 95 LEU A CA 1
ATOM 738 C C . LEU A 1 95 ? 0.948 4.472 16.469 1.00 95.00 95 LEU A C 1
ATOM 740 O O . LEU A 1 95 ? 2.015 4.260 17.046 1.00 95.00 95 LEU A O 1
ATOM 744 N N . GLY A 1 96 ? 0.826 4.296 15.158 1.00 95.69 96 GLY A N 1
ATOM 745 C CA . GLY A 1 96 ? 1.935 3.866 14.314 1.00 95.69 96 GLY A CA 1
ATOM 746 C C . GLY A 1 96 ? 1.771 4.320 12.875 1.00 95.69 96 GLY A C 1
ATOM 747 O O . GLY A 1 96 ? 0.730 4.839 12.480 1.00 95.69 96 GLY A O 1
ATOM 748 N N . GLN A 1 97 ? 2.808 4.124 12.071 1.00 97.00 97 GLN A N 1
ATOM 749 C CA . GLN A 1 97 ? 2.746 4.382 10.638 1.00 97.00 97 GLN A CA 1
ATOM 750 C C . GLN A 1 97 ? 3.629 3.421 9.849 1.00 97.00 97 GLN A C 1
ATOM 752 O O . GLN A 1 97 ? 4.700 3.033 10.319 1.00 97.00 97 GLN A O 1
ATOM 757 N N . MET A 1 98 ? 3.209 3.086 8.630 1.00 97.94 98 MET A N 1
ATOM 758 C CA . MET A 1 98 ? 4.057 2.427 7.635 1.00 97.94 98 MET A CA 1
ATOM 759 C C . MET A 1 98 ? 4.244 3.336 6.425 1.00 97.94 98 MET A C 1
ATOM 761 O O . MET A 1 98 ? 3.301 3.987 5.981 1.00 97.94 98 MET A O 1
ATOM 765 N N . SER A 1 99 ? 5.448 3.339 5.865 1.00 98.31 99 SER A N 1
ATOM 766 C CA . SER A 1 99 ? 5.796 4.062 4.647 1.00 98.31 99 SER A CA 1
ATOM 767 C C . SER A 1 99 ? 6.232 3.085 3.560 1.00 98.31 99 SER A C 1
ATOM 769 O O . SER A 1 99 ? 7.126 2.266 3.781 1.00 98.31 99 SER A O 1
ATOM 771 N N . LEU A 1 100 ? 5.616 3.204 2.387 1.00 98.44 100 LEU A N 1
ATOM 772 C CA . LEU A 1 100 ? 6.001 2.566 1.133 1.00 98.44 100 LEU A CA 1
ATOM 773 C C . LEU A 1 100 ? 6.691 3.617 0.260 1.00 98.44 100 LEU A C 1
ATOM 775 O O . LEU A 1 100 ? 6.053 4.546 -0.226 1.00 98.44 100 LEU A O 1
ATOM 779 N N . GLU A 1 101 ? 8.002 3.489 0.086 1.00 98.19 101 GLU A N 1
ATOM 780 C CA . GLU A 1 101 ? 8.813 4.420 -0.704 1.00 98.19 101 GLU A CA 1
ATOM 781 C C . GLU A 1 101 ? 9.261 3.756 -2.003 1.00 98.19 101 GLU A C 1
ATOM 783 O O . GLU A 1 101 ? 9.950 2.736 -1.966 1.00 98.19 101 GLU A O 1
ATOM 788 N N . PHE A 1 102 ? 8.936 4.381 -3.133 1.00 98.06 102 PHE A N 1
ATOM 789 C CA . PHE A 1 102 ? 9.471 4.046 -4.446 1.00 98.06 102 PHE A CA 1
ATOM 790 C C . PHE A 1 102 ? 10.715 4.877 -4.750 1.00 98.06 102 PHE A C 1
ATOM 792 O O . PHE A 1 102 ? 10.754 6.092 -4.529 1.00 98.06 102 PHE A O 1
ATOM 799 N N . TYR A 1 103 ? 11.738 4.224 -5.297 1.00 96.88 103 TYR A N 1
ATOM 800 C CA . TYR A 1 103 ? 13.024 4.856 -5.578 1.00 96.88 103 TYR A CA 1
ATOM 801 C C . TYR A 1 103 ? 13.618 4.409 -6.916 1.00 96.88 103 TYR A C 1
ATOM 803 O O . TYR A 1 103 ? 13.186 3.435 -7.523 1.00 96.88 103 TYR A O 1
ATOM 811 N N . GLN A 1 104 ? 14.621 5.144 -7.391 1.00 94.81 104 GLN A N 1
ATOM 812 C CA . GLN A 1 104 ? 15.505 4.714 -8.474 1.00 94.81 104 GLN A CA 1
ATOM 813 C C . GLN A 1 104 ? 16.922 4.559 -7.931 1.00 94.81 104 GLN A C 1
ATOM 815 O O . GLN A 1 104 ? 17.369 5.367 -7.112 1.00 94.81 104 GLN A O 1
ATOM 820 N N . LYS A 1 105 ? 17.652 3.546 -8.399 1.00 93.62 105 LYS A N 1
ATOM 821 C CA . LYS A 1 105 ? 19.090 3.443 -8.134 1.00 93.62 105 LYS A CA 1
ATOM 822 C C . LYS A 1 105 ? 19.823 4.337 -9.119 1.00 93.62 105 LYS A C 1
ATOM 824 O O . LYS A 1 105 ? 19.734 4.157 -10.333 1.00 93.62 105 LYS A O 1
ATOM 829 N N . LYS A 1 106 ? 20.577 5.295 -8.606 1.00 87.25 106 LYS A N 1
ATOM 830 C CA . LYS A 1 106 ? 21.520 6.067 -9.403 1.00 87.25 106 LYS A CA 1
ATOM 831 C C . LYS A 1 106 ? 22.895 5.450 -9.217 1.00 87.25 106 LYS A C 1
ATOM 833 O O . LYS A 1 106 ? 23.460 5.519 -8.126 1.00 87.25 106 LYS A O 1
ATOM 838 N N . LYS A 1 107 ? 23.414 4.858 -10.296 1.00 79.94 107 LYS A N 1
ATOM 839 C CA . LYS A 1 107 ? 24.788 4.360 -10.333 1.00 79.94 107 LYS A CA 1
ATOM 840 C C . LYS A 1 107 ? 25.731 5.536 -10.147 1.00 79.94 107 LYS A C 1
ATOM 842 O O . LYS A 1 107 ? 25.743 6.472 -10.953 1.00 79.94 107 LYS A O 1
ATOM 847 N N . SER A 1 108 ? 26.482 5.503 -9.061 1.00 71.19 108 SER A N 1
ATOM 848 C CA . SER A 1 108 ? 27.461 6.537 -8.773 1.00 71.19 108 SER A CA 1
ATOM 849 C C . SER A 1 108 ? 28.736 6.290 -9.572 1.00 71.19 108 SER A C 1
ATOM 851 O O . SER A 1 108 ? 29.117 5.152 -9.849 1.00 71.19 108 SER A O 1
ATOM 853 N N . ARG A 1 109 ? 29.431 7.366 -9.957 1.00 73.31 109 ARG A N 1
ATOM 854 C CA . ARG A 1 109 ? 30.799 7.225 -10.464 1.00 73.31 109 ARG A CA 1
ATOM 855 C C . ARG A 1 109 ? 31.702 6.935 -9.267 1.00 73.31 109 ARG A C 1
ATOM 857 O O . ARG A 1 109 ? 31.612 7.633 -8.257 1.00 73.31 109 ARG A O 1
ATOM 864 N N . TRP A 1 110 ? 32.563 5.925 -9.389 1.00 62.06 110 TRP A N 1
ATOM 865 C CA . TRP A 1 110 ? 33.563 5.596 -8.371 1.00 62.06 110 TRP A CA 1
ATOM 866 C C . TRP A 1 110 ? 34.293 6.873 -7.906 1.00 62.06 110 TRP A C 1
ATOM 868 O O . TRP A 1 110 ? 34.683 7.668 -8.773 1.00 62.06 110 TRP A O 1
ATOM 878 N N . PRO A 1 111 ? 34.461 7.111 -6.587 1.00 62.75 111 PRO A N 1
ATOM 879 C CA . PRO A 1 111 ? 34.377 6.161 -5.466 1.00 62.75 111 PRO A CA 1
ATOM 880 C C . PRO A 1 111 ? 33.075 6.195 -4.632 1.00 62.75 111 PRO A C 1
ATOM 882 O O . PRO A 1 111 ? 33.070 5.699 -3.508 1.00 62.75 111 PRO A O 1
ATOM 885 N N . PHE A 1 112 ? 31.982 6.786 -5.121 1.00 69.31 112 PHE A N 1
ATOM 886 C CA . PHE A 1 112 ? 30.751 6.913 -4.326 1.00 69.31 112 PHE A CA 1
ATOM 887 C C . PHE A 1 112 ? 29.850 5.674 -4.428 1.00 69.31 112 PHE A C 1
ATOM 889 O O . PHE A 1 112 ? 29.826 5.000 -5.458 1.00 69.31 112 PHE A O 1
ATOM 896 N N . SER A 1 113 ? 29.102 5.382 -3.360 1.00 71.88 113 SER A N 1
ATOM 897 C CA . SER A 1 113 ? 28.097 4.315 -3.340 1.00 71.88 113 SER A CA 1
ATOM 898 C C . SER A 1 113 ? 26.896 4.661 -4.215 1.00 71.88 113 SER A C 1
ATOM 900 O O . SER A 1 113 ? 26.556 5.835 -4.379 1.00 71.88 113 SER A O 1
ATOM 902 N N . ASP A 1 114 ? 26.221 3.636 -4.725 1.00 78.06 114 ASP A N 1
ATOM 903 C CA . ASP A 1 114 ? 24.953 3.806 -5.428 1.00 78.06 114 ASP A CA 1
ATOM 904 C C . ASP A 1 114 ? 23.910 4.469 -4.519 1.00 78.06 114 ASP A C 1
ATOM 906 O O . ASP A 1 114 ? 23.719 4.085 -3.360 1.00 78.06 114 ASP A O 1
ATOM 910 N N . GLU A 1 115 ? 23.233 5.481 -5.055 1.00 85.44 115 GLU A N 1
ATOM 911 C CA . GLU A 1 115 ? 22.234 6.260 -4.326 1.00 85.44 115 GLU A CA 1
ATOM 912 C C . GLU A 1 115 ? 20.832 5.720 -4.623 1.00 85.44 115 GLU A C 1
ATOM 914 O O . GLU A 1 115 ? 20.472 5.493 -5.779 1.00 85.44 115 GLU A O 1
ATOM 919 N N . CYS A 1 116 ? 20.016 5.535 -3.584 1.00 91.12 116 CYS A N 1
ATOM 920 C CA . CYS A 1 116 ? 18.579 5.298 -3.736 1.00 91.12 116 CYS A CA 1
ATOM 921 C C . CYS A 1 116 ? 17.875 6.653 -3.690 1.00 91.12 116 CYS A C 1
ATOM 923 O O . CYS A 1 116 ? 17.822 7.277 -2.632 1.00 91.12 116 CYS A O 1
ATOM 925 N N . ILE A 1 117 ? 17.373 7.118 -4.832 1.00 93.50 117 ILE A N 1
ATOM 926 C CA . ILE A 1 117 ? 16.707 8.416 -4.944 1.00 93.50 117 ILE A CA 1
ATOM 927 C C . ILE A 1 117 ? 15.197 8.182 -4.909 1.00 93.50 117 ILE A C 1
ATOM 929 O O . ILE A 1 117 ? 14.663 7.649 -5.890 1.00 93.50 117 ILE A O 1
ATOM 933 N N . PRO A 1 118 ? 14.507 8.549 -3.815 1.00 95.44 118 PRO A N 1
ATOM 934 C CA . PRO A 1 118 ? 13.066 8.398 -3.735 1.00 95.44 118 PRO A CA 1
ATOM 935 C C . PRO A 1 118 ? 12.378 9.359 -4.699 1.00 95.44 118 PRO A C 1
ATOM 937 O O . PRO A 1 118 ? 12.813 10.501 -4.886 1.00 95.44 118 PRO A O 1
ATOM 940 N N . TRP A 1 119 ? 11.299 8.891 -5.311 1.00 95.75 119 TRP A N 1
ATOM 941 C CA . TRP A 1 119 ? 10.467 9.706 -6.194 1.00 95.75 119 TRP A CA 1
ATOM 942 C C . TRP A 1 119 ? 8.995 9.721 -5.773 1.00 95.75 119 TRP A C 1
ATOM 944 O O . TRP A 1 119 ? 8.280 10.649 -6.154 1.00 95.75 119 TRP A O 1
ATOM 954 N N . GLU A 1 120 ? 8.564 8.771 -4.940 1.00 97.19 120 GLU A N 1
ATOM 955 C CA . GLU A 1 120 ? 7.215 8.718 -4.380 1.00 97.19 120 GLU A CA 1
ATOM 956 C C . GLU A 1 120 ? 7.203 7.981 -3.032 1.00 97.19 120 GLU A C 1
ATOM 958 O O . GLU A 1 120 ? 7.860 6.952 -2.879 1.00 97.19 120 GLU A O 1
ATOM 963 N N . VAL A 1 121 ? 6.460 8.500 -2.054 1.00 97.62 121 VAL A N 1
ATOM 964 C CA . VAL A 1 121 ? 6.306 7.931 -0.710 1.00 97.62 121 VAL A CA 1
ATOM 965 C C . VAL A 1 121 ? 4.833 7.926 -0.320 1.00 97.62 121 VAL A C 1
ATOM 967 O O . VAL A 1 121 ? 4.185 8.966 -0.303 1.00 97.62 121 VAL A O 1
ATOM 970 N N . TRP A 1 122 ? 4.324 6.768 0.078 1.00 98.38 122 TRP A N 1
ATOM 971 C CA . TRP A 1 122 ? 2.985 6.600 0.635 1.00 98.38 122 TRP A CA 1
ATOM 972 C C . TRP A 1 122 ? 3.101 6.260 2.111 1.00 98.38 122 TRP A C 1
ATOM 974 O O . TRP A 1 122 ? 3.659 5.221 2.453 1.00 98.38 122 TRP A O 1
ATOM 984 N N . THR A 1 123 ? 2.600 7.122 2.990 1.00 98.31 123 THR A N 1
ATOM 985 C CA . THR A 1 123 ? 2.593 6.881 4.437 1.00 98.31 123 THR A CA 1
ATOM 986 C C . THR A 1 123 ? 1.175 6.634 4.917 1.00 98.31 123 THR A C 1
ATOM 988 O O . THR A 1 123 ? 0.300 7.470 4.727 1.00 98.31 123 THR A O 1
ATOM 991 N N . VAL A 1 124 ? 0.951 5.502 5.572 1.00 98.38 124 VAL A N 1
ATOM 992 C CA . VAL A 1 124 ? -0.326 5.159 6.195 1.00 98.38 124 VAL A CA 1
ATOM 993 C C . VAL A 1 124 ? -0.135 5.204 7.698 1.00 98.38 124 VAL A C 1
ATOM 995 O O . VAL A 1 124 ? 0.610 4.396 8.254 1.00 98.38 124 VAL A O 1
ATOM 998 N N . LYS A 1 125 ? -0.787 6.162 8.350 1.00 98.12 125 LYS A N 1
ATOM 999 C CA . LYS A 1 125 ? -0.859 6.250 9.803 1.00 98.12 125 LYS A CA 1
ATOM 1000 C C . LYS A 1 125 ? -2.062 5.467 10.298 1.00 98.12 125 LYS A C 1
ATOM 1002 O O . LYS A 1 125 ? -3.159 5.585 9.751 1.00 98.12 125 LYS A O 1
ATOM 1007 N N . VAL A 1 126 ? -1.846 4.706 11.357 1.00 97.25 126 VAL A N 1
ATOM 1008 C CA . VAL A 1 126 ? -2.869 3.916 12.026 1.00 97.25 126 VAL A CA 1
ATOM 1009 C C . VAL A 1 126 ? -3.027 4.398 13.460 1.00 97.25 126 VAL A C 1
ATOM 1011 O O . VAL A 1 126 ? -2.045 4.672 14.155 1.00 97.25 126 VAL A O 1
ATOM 1014 N N . HIS A 1 127 ? -4.276 4.469 13.894 1.00 96.88 127 HIS A N 1
ATOM 1015 C CA . HIS A 1 127 ? -4.649 4.633 15.288 1.00 96.88 127 HIS A CA 1
ATOM 1016 C C . HIS A 1 127 ? -5.503 3.439 15.711 1.00 96.88 127 HIS A C 1
ATOM 1018 O O . HIS A 1 127 ? -6.584 3.207 15.164 1.00 96.88 127 HIS A O 1
ATOM 1024 N N . VAL A 1 128 ? -4.993 2.652 16.655 1.00 96.50 128 VAL A N 1
ATOM 1025 C CA . VAL A 1 128 ? -5.676 1.458 17.150 1.00 96.50 128 VAL A CA 1
ATOM 1026 C C . VAL A 1 128 ? -6.620 1.841 18.276 1.00 96.50 128 VAL A C 1
ATOM 1028 O O . VAL A 1 128 ? -6.189 2.295 19.330 1.00 96.50 128 VAL A O 1
ATOM 1031 N N . VAL A 1 129 ? -7.912 1.606 18.063 1.00 95.12 129 VAL A N 1
ATOM 1032 C CA . VAL A 1 129 ? -8.955 1.860 19.059 1.00 95.12 129 VAL A CA 1
ATOM 1033 C C . VAL A 1 129 ? -9.397 0.564 19.732 1.00 95.12 129 VAL A C 1
ATOM 1035 O O . VAL A 1 129 ? -9.525 -0.485 19.095 1.00 95.12 129 VAL A O 1
ATOM 1038 N N . ALA A 1 130 ? -9.644 0.635 21.039 1.00 93.12 130 ALA A N 1
ATOM 1039 C CA . ALA A 1 130 ? -10.264 -0.446 21.793 1.00 93.12 130 ALA A CA 1
ATOM 1040 C C . ALA A 1 130 ? -11.789 -0.288 21.762 1.00 93.12 130 ALA A C 1
ATOM 1042 O O . ALA A 1 130 ? -12.309 0.797 22.014 1.00 93.12 130 ALA A O 1
ATOM 1043 N N . LEU A 1 131 ? -12.496 -1.380 21.476 1.00 94.38 131 LEU A N 1
ATOM 1044 C CA . LEU A 1 131 ? -13.958 -1.433 21.464 1.00 94.38 131 LEU A CA 1
ATOM 1045 C C . LEU A 1 131 ? -14.435 -2.294 22.636 1.00 94.38 131 LEU A C 1
ATOM 1047 O O . LEU A 1 131 ? -13.861 -3.354 22.905 1.00 94.38 131 LEU A O 1
ATOM 1051 N N . ALA A 1 132 ? -15.466 -1.838 23.345 1.00 93.69 132 ALA A N 1
ATOM 1052 C CA . ALA A 1 132 ? -15.935 -2.464 24.577 1.00 93.69 132 ALA A CA 1
ATOM 1053 C C . ALA A 1 132 ? -16.986 -3.551 24.319 1.00 93.69 132 ALA A C 1
ATOM 1055 O O . ALA A 1 132 ? -17.117 -4.483 25.115 1.00 93.69 132 ALA A O 1
ATOM 1056 N N . THR A 1 133 ? -17.737 -3.451 23.218 1.00 96.06 133 THR A N 1
ATOM 1057 C CA . THR A 1 133 ? -18.860 -4.354 22.925 1.00 96.06 133 THR A CA 1
ATOM 1058 C C . THR A 1 133 ? -18.808 -4.948 21.520 1.00 96.06 133 THR A C 1
ATOM 1060 O O . THR A 1 133 ? -18.227 -4.382 20.596 1.00 96.06 133 THR A O 1
ATOM 1063 N N . GLU A 1 134 ? -19.474 -6.091 21.331 1.00 95.44 134 GLU A N 1
ATOM 1064 C CA . GLU A 1 134 ? -19.619 -6.690 19.999 1.00 95.44 134 GLU A CA 1
ATOM 1065 C C . GLU A 1 134 ? -20.467 -5.821 19.061 1.00 95.44 134 GLU A C 1
ATOM 1067 O O . GLU A 1 134 ? -20.216 -5.773 17.862 1.00 95.44 134 GLU A O 1
ATOM 1072 N N . GLN A 1 135 ? -21.418 -5.060 19.608 1.00 96.44 135 GLN A N 1
ATOM 1073 C CA . GLN A 1 135 ? -22.199 -4.112 18.819 1.00 96.44 135 GLN A CA 1
ATOM 1074 C C . GLN A 1 135 ? -21.318 -2.996 18.243 1.00 96.44 135 GLN A C 1
ATOM 1076 O O . GLN A 1 135 ? -21.417 -2.677 17.060 1.00 96.44 135 GLN A O 1
ATOM 1081 N N . GLU A 1 136 ? -20.425 -2.423 19.056 1.00 96.44 136 GLU A N 1
ATOM 1082 C CA . GLU A 1 136 ? -19.447 -1.434 18.585 1.00 96.44 136 GLU A CA 1
ATOM 1083 C C . GLU A 1 136 ? -18.511 -2.022 17.535 1.00 96.44 136 GLU A C 1
ATOM 1085 O O . GLU A 1 136 ? -18.177 -1.341 16.570 1.00 96.44 136 GLU A O 1
ATOM 1090 N N . ARG A 1 137 ? -18.125 -3.291 17.693 1.00 96.12 137 ARG A N 1
ATOM 1091 C CA . ARG A 1 137 ? -17.317 -4.004 16.705 1.00 96.12 137 ARG A CA 1
ATOM 1092 C C . ARG A 1 137 ? -18.013 -4.114 15.362 1.00 96.12 137 ARG A C 1
ATOM 1094 O O . ARG A 1 137 ? -17.394 -3.743 14.376 1.00 96.12 137 ARG A O 1
ATOM 1101 N N . GLN A 1 138 ? -19.267 -4.561 15.308 1.00 96.50 138 GLN A N 1
ATOM 1102 C CA . GLN A 1 138 ? -19.991 -4.657 14.034 1.00 96.50 138 GLN A CA 1
ATOM 1103 C C . GLN A 1 138 ? -20.116 -3.287 13.355 1.00 96.50 138 GLN A C 1
ATOM 1105 O O . GLN A 1 138 ? -19.745 -3.144 12.196 1.00 96.50 138 GLN A O 1
ATOM 1110 N N . ILE A 1 139 ? -20.474 -2.246 14.113 1.00 97.06 139 ILE A N 1
ATOM 1111 C CA . ILE A 1 139 ? -20.511 -0.867 13.599 1.00 97.06 139 ILE A CA 1
ATOM 1112 C C . ILE A 1 139 ? -19.126 -0.420 13.097 1.00 97.06 139 ILE A C 1
ATOM 1114 O O . ILE A 1 139 ? -19.013 0.300 12.106 1.00 97.06 139 ILE A O 1
ATOM 1118 N N . CYS A 1 140 ? -18.053 -0.809 13.787 1.00 97.12 140 CYS A N 1
ATOM 1119 C CA . CYS A 1 140 ? -16.695 -0.465 13.386 1.00 97.12 140 CYS A CA 1
ATOM 1120 C C . CYS A 1 140 ? -16.274 -1.172 12.091 1.00 97.12 140 CYS A C 1
ATOM 1122 O O . CYS A 1 140 ? -15.551 -0.568 11.304 1.00 97.12 140 CYS A O 1
ATOM 1124 N N . ARG A 1 141 ? -16.710 -2.414 11.844 1.00 97.75 141 ARG A N 1
ATOM 1125 C CA . ARG A 1 141 ? -16.429 -3.139 10.591 1.00 97.75 141 ARG A CA 1
ATOM 1126 C C . ARG A 1 141 ? -16.968 -2.398 9.373 1.00 97.75 141 ARG A C 1
ATOM 1128 O O . ARG A 1 141 ? -16.205 -2.159 8.438 1.00 97.75 141 ARG A O 1
ATOM 1135 N N . GLU A 1 142 ? -18.224 -1.968 9.441 1.00 98.00 142 GLU A N 1
ATOM 1136 C CA . GLU A 1 142 ? -18.890 -1.194 8.388 1.00 98.00 142 GLU A CA 1
ATOM 1137 C C . GLU A 1 142 ? -18.193 0.160 8.179 1.00 98.00 142 GLU A C 1
ATOM 1139 O O . GLU A 1 142 ? -17.758 0.490 7.075 1.00 98.00 142 GLU A O 1
ATOM 1144 N N . LYS A 1 143 ? -17.985 0.922 9.263 1.00 98.06 143 LYS A N 1
ATOM 1145 C CA . LYS A 1 143 ? -17.361 2.256 9.197 1.00 98.06 143 LYS A CA 1
ATOM 1146 C C . LYS A 1 143 ? -15.932 2.224 8.670 1.00 98.06 143 LYS A C 1
ATOM 1148 O O . LYS A 1 143 ? -15.530 3.125 7.936 1.00 98.06 143 LYS A O 1
ATOM 1153 N N . VAL A 1 144 ? -15.137 1.231 9.068 1.00 98.38 144 VAL A N 1
ATOM 1154 C CA . VAL A 1 144 ? -13.768 1.084 8.556 1.00 98.38 144 VAL A CA 1
ATOM 1155 C C . VAL A 1 144 ? -13.801 0.720 7.073 1.00 98.38 144 VAL A C 1
ATOM 1157 O O . VAL A 1 144 ? -12.997 1.267 6.322 1.00 98.38 144 VAL A O 1
ATOM 1160 N N . GLY A 1 145 ? -14.755 -0.107 6.634 1.00 98.38 145 GLY A N 1
ATOM 1161 C CA . GLY A 1 145 ? -14.981 -0.397 5.217 1.00 98.38 145 GLY A CA 1
ATOM 1162 C C . GLY A 1 145 ? -15.268 0.866 4.403 1.00 98.38 145 GLY A C 1
ATOM 1163 O O . GLY A 1 145 ? -14.549 1.160 3.450 1.00 98.38 145 GLY A O 1
ATOM 1164 N N . GLU A 1 146 ? -16.227 1.688 4.839 1.00 98.19 146 GLU A N 1
ATOM 1165 C CA . GLU A 1 146 ? -16.531 2.984 4.208 1.00 98.19 146 GLU A CA 1
ATOM 1166 C C . GLU A 1 146 ? -15.301 3.904 4.148 1.00 98.19 146 GLU A C 1
ATOM 1168 O O . GLU A 1 146 ? -15.024 4.540 3.127 1.00 98.19 146 GLU A O 1
ATOM 1173 N N . LYS A 1 147 ? -14.515 3.955 5.230 1.00 97.94 147 LYS A N 1
ATOM 1174 C CA . LYS A 1 147 ? -13.298 4.772 5.282 1.00 97.94 147 LYS A CA 1
ATOM 1175 C C . LYS A 1 147 ? -12.212 4.256 4.347 1.00 97.94 147 LYS A C 1
ATOM 1177 O O . LYS A 1 147 ? -11.529 5.074 3.732 1.00 97.94 147 LYS A O 1
ATOM 1182 N N . LEU A 1 148 ? -12.053 2.942 4.208 1.00 98.38 148 LEU A N 1
ATOM 1183 C CA . LEU A 1 148 ? -11.138 2.369 3.224 1.00 98.38 148 LEU A CA 1
ATOM 1184 C C . LEU A 1 148 ? -11.595 2.677 1.799 1.00 98.38 148 LEU A C 1
ATOM 1186 O O . LEU A 1 148 ? -10.748 3.079 1.006 1.00 98.38 148 LEU A O 1
ATOM 1190 N N . CYS A 1 149 ? -12.895 2.619 1.488 1.00 98.31 149 CYS A N 1
ATOM 1191 C CA . CYS A 1 149 ? -13.418 3.070 0.192 1.00 98.31 149 CYS A CA 1
ATOM 1192 C C . CYS A 1 149 ? -12.973 4.507 -0.124 1.00 98.31 149 CYS A C 1
ATOM 1194 O O . CYS A 1 149 ? -12.404 4.759 -1.186 1.00 98.31 149 CYS A O 1
ATOM 1196 N N . GLU A 1 150 ? -13.160 5.439 0.819 1.00 97.94 150 GLU A N 1
ATOM 1197 C CA . GLU A 1 150 ? -12.704 6.830 0.673 1.00 97.94 150 GLU A CA 1
ATOM 1198 C C . GLU A 1 150 ? -11.187 6.913 0.428 1.00 97.94 150 GLU A C 1
ATOM 1200 O O . GLU A 1 150 ? -10.729 7.687 -0.416 1.00 97.94 150 GLU A O 1
ATOM 1205 N N . LYS A 1 151 ? -10.388 6.114 1.150 1.00 97.88 151 LYS A N 1
ATOM 1206 C CA . LYS A 1 151 ? -8.926 6.092 0.992 1.00 97.88 151 LYS A CA 1
ATOM 1207 C C . LYS A 1 151 ? -8.496 5.530 -0.359 1.00 97.88 151 LYS A C 1
ATOM 1209 O O . LYS A 1 151 ? -7.599 6.098 -0.972 1.00 97.88 151 LYS A O 1
ATOM 1214 N N . ILE A 1 152 ? -9.132 4.467 -0.844 1.00 97.75 152 ILE A N 1
ATOM 1215 C CA . ILE A 1 152 ? -8.828 3.887 -2.156 1.00 97.75 152 ILE A CA 1
ATOM 1216 C C . ILE A 1 152 ? -9.176 4.871 -3.276 1.00 97.75 152 ILE A C 1
ATOM 1218 O O . ILE A 1 152 ? -8.364 5.065 -4.179 1.00 97.75 152 ILE A O 1
ATOM 1222 N N . ILE A 1 153 ? -10.320 5.557 -3.187 1.00 97.38 153 ILE A N 1
ATOM 1223 C CA . ILE A 1 153 ? -10.681 6.619 -4.138 1.00 97.38 153 ILE A CA 1
ATOM 1224 C C . ILE A 1 153 ? -9.612 7.716 -4.139 1.00 97.38 153 ILE A C 1
ATOM 1226 O O . ILE A 1 153 ? -9.122 8.087 -5.203 1.00 97.38 153 ILE A O 1
ATOM 1230 N N . ASN A 1 154 ? -9.183 8.174 -2.960 1.00 96.25 154 ASN A N 1
ATOM 1231 C CA . ASN A 1 154 ? -8.131 9.183 -2.844 1.00 96.25 154 ASN A CA 1
ATOM 1232 C C . ASN A 1 154 ? -6.807 8.734 -3.488 1.00 96.25 154 ASN A C 1
ATOM 1234 O O . ASN A 1 154 ? -6.185 9.517 -4.207 1.00 96.25 154 ASN A O 1
ATOM 1238 N N . ILE A 1 155 ? -6.404 7.472 -3.290 1.00 96.62 155 ILE A N 1
ATOM 1239 C CA . ILE A 1 155 ? -5.220 6.907 -3.952 1.00 96.62 155 ILE A CA 1
ATOM 1240 C C . ILE A 1 155 ? -5.381 7.026 -5.466 1.00 96.62 155 ILE A C 1
ATOM 1242 O O . ILE A 1 155 ? -4.517 7.602 -6.117 1.00 96.62 155 ILE A O 1
ATOM 1246 N N . VAL A 1 156 ? -6.490 6.544 -6.031 1.00 95.62 156 VAL A N 1
ATOM 1247 C CA . VAL A 1 156 ? -6.729 6.573 -7.485 1.00 95.62 156 VAL A CA 1
ATOM 1248 C C . VAL A 1 156 ? -6.741 8.005 -8.032 1.00 95.62 156 VAL A C 1
ATOM 1250 O O . VAL A 1 156 ? -6.155 8.270 -9.083 1.00 95.62 156 VAL A O 1
ATOM 1253 N N . GLU A 1 157 ? -7.340 8.954 -7.314 1.00 94.62 157 GLU A N 1
ATOM 1254 C CA . GLU A 1 157 ? -7.343 10.371 -7.692 1.00 94.62 157 GLU A CA 1
ATOM 1255 C C . GLU A 1 157 ? -5.933 10.964 -7.750 1.00 94.62 157 GLU A C 1
ATOM 1257 O O . GLU A 1 157 ? -5.608 11.697 -8.687 1.00 94.62 157 GLU A O 1
ATOM 1262 N N . VAL A 1 158 ? -5.084 10.648 -6.768 1.00 93.12 158 VAL A N 1
ATOM 1263 C CA . VAL A 1 158 ? -3.682 11.079 -6.757 1.00 93.12 158 VAL A CA 1
ATOM 1264 C C . VAL A 1 158 ? -2.887 10.380 -7.860 1.00 93.12 158 VAL A C 1
ATOM 1266 O O . VAL A 1 158 ? -2.128 11.036 -8.571 1.00 93.12 158 VAL A O 1
ATOM 1269 N N . MET A 1 159 ? -3.101 9.077 -8.065 1.00 92.25 159 MET A N 1
ATOM 1270 C CA . MET A 1 159 ? -2.448 8.299 -9.124 1.00 92.25 159 MET A CA 1
ATOM 1271 C C . MET A 1 159 ? -2.731 8.859 -10.522 1.00 92.25 159 MET A C 1
ATOM 1273 O O . MET A 1 159 ? -1.878 8.756 -11.402 1.00 92.25 159 MET A O 1
ATOM 1277 N N . ASN A 1 160 ? -3.907 9.456 -10.723 1.00 90.25 160 ASN A N 1
ATOM 1278 C CA . ASN A 1 160 ? -4.331 10.024 -12.000 1.00 90.25 160 ASN A CA 1
ATOM 1279 C C . ASN A 1 160 ? -3.773 11.438 -12.270 1.00 90.25 160 ASN A C 1
ATOM 1281 O O . ASN A 1 160 ? -4.005 12.017 -13.335 1.00 90.25 160 ASN A O 1
ATOM 1285 N N . ARG A 1 161 ? -3.039 12.041 -11.327 1.00 89.44 161 ARG A N 1
ATOM 1286 C CA . ARG A 1 161 ? -2.398 13.342 -11.552 1.00 89.44 161 ARG A CA 1
ATOM 1287 C C . ARG A 1 161 ? -1.232 13.176 -12.533 1.00 89.44 161 ARG A C 1
ATOM 1289 O O . ARG A 1 161 ? -0.481 12.206 -12.473 1.00 89.44 161 ARG A O 1
ATOM 1296 N N . HIS A 1 162 ? -1.058 14.143 -13.440 1.00 70.69 162 HIS A N 1
ATOM 1297 C CA . HIS A 1 162 ? 0.056 14.168 -14.398 1.00 70.69 162 HIS A CA 1
ATOM 1298 C C . HIS A 1 162 ? 1.371 14.482 -13.682 1.00 70.69 162 HIS A C 1
ATOM 1300 O O . HIS A 1 162 ? 1.860 15.613 -13.690 1.00 70.69 162 HIS A O 1
ATOM 1306 N N . GLU A 1 163 ? 1.933 13.477 -13.033 1.00 82.31 163 GLU A N 1
ATOM 1307 C CA . GLU A 1 163 ? 3.107 13.631 -12.197 1.00 82.31 163 GLU A CA 1
ATOM 1308 C C . GLU A 1 163 ? 4.233 12.6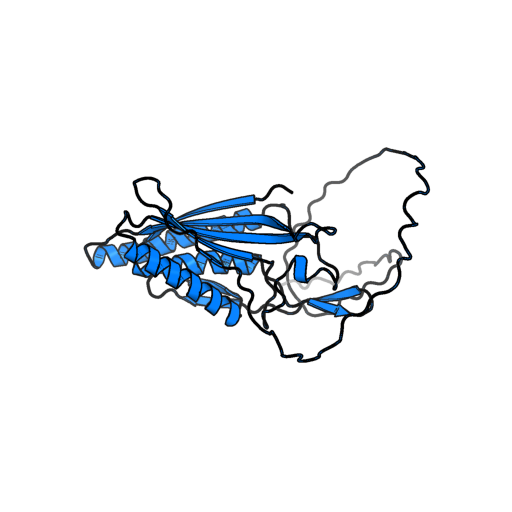95 -12.654 1.00 82.31 163 GLU A C 1
ATOM 1310 O O . GLU A 1 163 ? 4.065 11.840 -13.523 1.00 82.31 163 GLU A O 1
ATOM 1315 N N . TYR A 1 164 ? 5.431 12.906 -12.109 1.00 87.31 164 TYR A N 1
ATOM 1316 C CA . TYR A 1 164 ? 6.621 12.175 -12.532 1.00 87.31 164 TYR A CA 1
ATOM 1317 C C . TYR A 1 164 ? 6.460 10.656 -12.361 1.00 87.31 164 TYR A C 1
ATOM 1319 O O . TYR A 1 164 ? 6.092 10.191 -11.280 1.00 87.31 164 TYR A O 1
ATOM 1327 N N . LEU A 1 165 ? 6.839 9.918 -13.407 1.00 91.94 165 LEU A N 1
ATOM 1328 C CA . LEU A 1 165 ? 7.162 8.494 -13.378 1.00 91.94 165 LEU A CA 1
ATOM 1329 C C . LEU A 1 165 ? 8.585 8.297 -13.927 1.00 91.94 165 LEU A C 1
ATOM 1331 O O . LEU A 1 165 ? 8.991 9.032 -14.841 1.00 91.94 165 LEU A O 1
ATOM 1335 N N . PRO A 1 166 ? 9.350 7.312 -13.420 1.00 93.31 166 PRO A N 1
ATOM 1336 C CA . PRO A 1 166 ? 10.629 6.942 -14.006 1.00 93.31 166 PRO A CA 1
ATOM 1337 C C . PRO A 1 166 ? 10.518 6.674 -15.507 1.00 93.31 166 PRO A C 1
ATOM 1339 O O . PRO A 1 166 ? 9.583 6.024 -15.976 1.00 93.31 166 PRO A O 1
ATOM 1342 N N . LYS A 1 167 ? 11.506 7.155 -16.268 1.00 92.62 167 LYS A N 1
ATOM 1343 C CA . LYS A 1 167 ? 11.609 6.852 -17.701 1.00 92.62 167 LYS A CA 1
ATOM 1344 C C . LYS A 1 167 ? 11.742 5.345 -17.910 1.00 92.62 167 LYS A C 1
ATOM 1346 O O . LYS A 1 167 ? 12.401 4.672 -17.117 1.00 92.62 167 LYS A O 1
ATOM 1351 N N . MET A 1 168 ? 11.179 4.847 -19.011 1.00 94.00 168 MET A N 1
ATOM 1352 C CA . MET A 1 168 ? 11.327 3.440 -19.378 1.00 94.00 168 MET A CA 1
ATOM 1353 C C . MET A 1 168 ? 12.810 3.096 -19.584 1.00 94.00 168 MET A C 1
ATOM 1355 O O . MET A 1 168 ? 13.470 3.757 -20.392 1.00 94.00 168 MET A O 1
ATOM 1359 N N . PRO A 1 169 ? 13.350 2.117 -18.837 1.00 93.62 169 PRO A N 1
ATOM 1360 C CA . PRO A 1 169 ? 14.775 1.826 -18.829 1.00 93.62 169 PRO A CA 1
ATOM 1361 C C . PRO A 1 169 ? 15.197 0.978 -20.031 1.00 93.62 169 PRO A C 1
ATOM 1363 O O . PRO A 1 169 ? 14.412 0.216 -20.604 1.00 93.62 169 PRO A O 1
ATOM 1366 N N . THR A 1 170 ? 16.482 1.058 -20.368 1.00 93.38 170 THR A N 1
ATOM 1367 C CA . THR A 1 170 ? 17.142 0.068 -21.230 1.00 93.38 170 THR A CA 1
ATOM 1368 C C . THR A 1 170 ? 17.356 -1.252 -20.482 1.00 93.38 170 THR A C 1
ATOM 1370 O O . THR A 1 170 ? 17.282 -1.300 -19.253 1.00 93.38 170 THR A O 1
ATOM 1373 N N . GLN A 1 171 ? 17.698 -2.329 -21.199 1.00 94.00 171 GLN A N 1
ATOM 1374 C CA . GLN A 1 171 ? 17.980 -3.630 -20.577 1.00 94.00 171 GLN A CA 1
ATOM 1375 C C . GLN A 1 171 ? 19.064 -3.548 -19.487 1.00 94.00 171 GLN A C 1
ATOM 1377 O O . GLN A 1 171 ? 18.953 -4.206 -18.461 1.00 94.00 171 GLN A O 1
ATOM 1382 N N . SER A 1 172 ? 20.095 -2.716 -19.667 1.00 92.56 172 SER A N 1
ATOM 1383 C CA . SER A 1 172 ? 21.178 -2.532 -18.687 1.00 92.56 172 SER A CA 1
ATOM 1384 C C . SER A 1 172 ? 20.792 -1.706 -17.453 1.00 92.56 172 SER A C 1
ATOM 1386 O O . SER A 1 172 ? 21.569 -1.611 -16.497 1.00 92.56 172 SER A O 1
ATOM 1388 N N . GLU A 1 173 ? 19.629 -1.058 -17.490 1.00 93.44 173 GLU A N 1
ATOM 1389 C CA . GLU A 1 173 ? 19.157 -0.120 -16.470 1.00 93.44 173 GLU A CA 1
ATOM 1390 C C . GLU A 1 173 ? 17.860 -0.578 -15.802 1.00 93.44 173 GLU A C 1
ATOM 1392 O O . GLU A 1 173 ? 17.407 0.077 -14.866 1.00 93.44 173 GLU A O 1
ATOM 1397 N N . VAL A 1 174 ? 17.265 -1.688 -16.250 1.00 95.50 174 VAL A N 1
ATOM 1398 C CA . VAL A 1 174 ? 15.982 -2.177 -15.730 1.00 95.50 174 VAL A CA 1
ATOM 1399 C C . VAL A 1 174 ? 16.026 -2.389 -14.213 1.00 95.50 174 VAL A C 1
ATOM 1401 O O . VAL A 1 174 ? 15.141 -1.905 -13.513 1.00 95.50 174 VAL A O 1
ATOM 1404 N N . ASP A 1 175 ? 17.121 -2.948 -13.689 1.00 95.56 175 ASP A N 1
ATOM 1405 C CA . ASP A 1 175 ? 17.332 -3.200 -12.251 1.00 95.56 175 ASP A CA 1
ATOM 1406 C C . ASP A 1 175 ? 17.569 -1.926 -11.416 1.00 95.56 175 ASP A C 1
ATOM 1408 O O . ASP A 1 175 ? 17.670 -1.983 -10.181 1.00 95.56 175 ASP A O 1
ATOM 1412 N N . ASN A 1 176 ? 17.702 -0.771 -12.081 1.00 95.38 176 ASN A N 1
ATOM 1413 C CA . ASN A 1 176 ? 17.786 0.539 -11.440 1.00 95.38 176 ASN A CA 1
ATOM 1414 C C . ASN A 1 176 ? 16.409 1.187 -11.241 1.00 95.38 176 ASN A C 1
ATOM 1416 O O . ASN A 1 176 ? 16.318 2.199 -10.544 1.00 95.38 176 ASN A O 1
ATOM 1420 N N . VAL A 1 177 ? 15.363 0.650 -11.872 1.00 96.88 177 VAL A N 1
ATOM 1421 C CA . VAL A 1 177 ? 14.009 1.222 -11.872 1.00 96.88 177 VAL A CA 1
ATOM 1422 C C . VAL A 1 177 ? 12.990 0.229 -11.325 1.00 96.88 177 VAL A C 1
ATOM 1424 O O . VAL A 1 177 ? 12.131 0.619 -10.539 1.00 96.88 177 VAL A O 1
ATOM 1427 N N . PHE A 1 178 ? 13.105 -1.042 -11.701 1.00 98.06 178 PHE A N 1
ATOM 1428 C CA . PHE A 1 178 ? 12.173 -2.099 -11.337 1.00 98.06 178 PHE A CA 1
ATOM 1429 C C . PHE A 1 178 ? 12.843 -3.189 -10.503 1.00 98.06 178 PHE A C 1
ATOM 1431 O O . PHE A 1 178 ? 14.042 -3.444 -10.628 1.00 98.06 178 PHE A O 1
ATOM 1438 N N . ASP A 1 179 ? 12.044 -3.851 -9.674 1.00 97.44 179 ASP A N 1
ATOM 1439 C CA . ASP A 1 179 ? 12.410 -5.115 -9.053 1.00 97.44 179 ASP A CA 1
ATOM 1440 C C . ASP A 1 179 ? 12.160 -6.258 -10.044 1.00 97.44 179 ASP A C 1
ATOM 1442 O O . ASP A 1 179 ? 11.023 -6.576 -10.398 1.00 97.44 179 ASP A O 1
ATOM 1446 N N . THR A 1 180 ? 13.240 -6.860 -10.528 1.00 96.88 180 THR A N 1
ATOM 1447 C CA . THR A 1 180 ? 13.207 -7.947 -11.509 1.00 96.88 180 THR A CA 1
ATOM 1448 C C . THR A 1 180 ? 13.175 -9.337 -10.871 1.00 96.88 180 THR A C 1
ATOM 1450 O O . THR A 1 180 ? 13.054 -10.323 -11.607 1.00 96.88 180 THR A O 1
ATOM 1453 N N . GLY A 1 181 ? 13.236 -9.424 -9.534 1.00 96.06 181 GLY A N 1
ATOM 1454 C CA . GLY A 1 181 ? 13.358 -10.673 -8.781 1.00 96.06 181 GLY A CA 1
ATOM 1455 C C . GLY A 1 181 ? 12.073 -11.495 -8.682 1.00 96.06 181 GLY A C 1
ATOM 1456 O O . GLY A 1 181 ? 12.148 -12.713 -8.540 1.00 96.06 181 GLY A O 1
ATOM 1457 N N . LEU A 1 182 ? 10.906 -10.858 -8.807 1.00 95.81 182 LEU A N 1
ATOM 1458 C CA . LEU A 1 182 ? 9.607 -11.531 -8.703 1.00 95.81 182 LEU A CA 1
ATOM 1459 C C . LEU A 1 182 ? 9.221 -12.246 -10.004 1.00 95.81 182 LEU A C 1
ATOM 1461 O O . LEU A 1 182 ? 9.503 -11.760 -11.102 1.00 95.81 182 LEU A O 1
ATOM 1465 N N . ARG A 1 183 ? 8.552 -13.398 -9.902 1.00 94.81 183 ARG A N 1
ATOM 1466 C CA . ARG A 1 183 ? 8.225 -14.241 -11.074 1.00 94.81 183 ARG A CA 1
ATOM 1467 C C . ARG A 1 183 ? 7.064 -13.748 -11.932 1.00 94.81 183 ARG A C 1
ATOM 1469 O O . ARG A 1 183 ? 7.139 -13.872 -13.151 1.00 94.81 183 ARG A O 1
ATOM 1476 N N . ASP A 1 184 ? 6.025 -13.201 -11.311 1.00 94.00 184 ASP A N 1
ATOM 1477 C CA . ASP A 1 184 ? 4.739 -12.941 -11.984 1.00 94.00 184 ASP A CA 1
ATOM 1478 C C . ASP A 1 184 ? 4.521 -11.459 -12.309 1.00 94.00 184 ASP A C 1
ATOM 1480 O O . ASP A 1 184 ? 3.716 -11.100 -13.164 1.00 94.00 184 ASP A O 1
ATOM 1484 N N . VAL A 1 185 ? 5.241 -10.580 -11.618 1.00 97.69 185 VAL A N 1
ATOM 1485 C CA . VAL A 1 185 ? 5.035 -9.133 -11.650 1.00 97.69 185 VAL A CA 1
ATOM 1486 C C . VAL A 1 185 ? 6.377 -8.418 -11.559 1.00 97.69 185 VAL A C 1
ATOM 1488 O O . VAL A 1 185 ? 7.362 -8.982 -11.090 1.00 97.69 185 VAL A O 1
ATOM 1491 N N . GLN A 1 186 ? 6.433 -7.180 -12.032 1.00 98.38 186 GLN A N 1
ATOM 1492 C CA . GLN A 1 186 ? 7.626 -6.349 -11.985 1.00 98.38 186 GLN A CA 1
ATOM 1493 C C . GLN A 1 186 ? 7.269 -4.971 -11.397 1.00 98.38 186 GLN A C 1
ATOM 1495 O O . GLN A 1 186 ? 6.927 -4.049 -12.145 1.00 98.38 186 GLN A O 1
ATOM 1500 N N . PRO A 1 187 ? 7.279 -4.823 -10.057 1.00 98.38 187 PRO A N 1
ATOM 1501 C CA . PRO A 1 187 ? 7.034 -3.548 -9.398 1.00 98.38 187 PRO A CA 1
ATOM 1502 C C . PRO A 1 187 ? 8.195 -2.584 -9.629 1.00 98.38 187 PRO A C 1
ATOM 1504 O O . PRO A 1 187 ? 9.338 -2.998 -9.847 1.00 98.38 187 PRO A O 1
ATOM 1507 N N . TYR A 1 188 ? 7.928 -1.280 -9.552 1.00 98.44 188 TYR A N 1
ATOM 1508 C CA . TYR A 1 188 ? 9.005 -0.312 -9.335 1.00 98.44 188 TYR A CA 1
ATOM 1509 C C . TYR A 1 188 ? 9.789 -0.684 -8.075 1.00 98.44 188 TYR A C 1
ATOM 1511 O O . TYR A 1 188 ? 9.225 -1.242 -7.136 1.00 98.44 188 TYR A O 1
ATOM 1519 N N . LEU A 1 189 ? 11.079 -0.352 -8.024 1.00 98.12 189 LEU A N 1
ATOM 1520 C CA . LEU A 1 189 ? 11.871 -0.560 -6.815 1.00 98.12 189 LEU A CA 1
ATOM 1521 C C . LEU A 1 189 ? 11.227 0.165 -5.636 1.00 98.12 189 LEU A C 1
ATOM 1523 O O . LEU A 1 189 ? 10.996 1.375 -5.689 1.00 98.12 189 LEU A O 1
ATOM 1527 N N . TYR A 1 190 ? 10.984 -0.583 -4.565 1.00 98.31 190 TYR A N 1
ATOM 1528 C CA . TYR A 1 190 ? 10.326 -0.071 -3.377 1.00 98.31 190 TYR A CA 1
ATOM 1529 C C . TYR A 1 190 ? 11.000 -0.561 -2.096 1.00 98.31 190 TYR A C 1
ATOM 1531 O O . TYR A 1 190 ? 11.753 -1.541 -2.081 1.00 98.31 190 TYR A O 1
ATOM 1539 N N . LYS A 1 191 ? 10.761 0.156 -1.001 1.00 96.88 191 LYS A N 1
ATOM 1540 C CA . LYS A 1 191 ? 11.095 -0.276 0.356 1.00 96.88 191 LYS A CA 1
ATOM 1541 C C . LYS A 1 191 ? 9.920 0.021 1.277 1.00 96.88 191 LYS A C 1
ATOM 1543 O O . LYS A 1 191 ? 9.221 1.015 1.088 1.00 96.88 191 LYS A O 1
ATOM 1548 N N . ILE A 1 192 ? 9.731 -0.836 2.275 1.00 97.69 192 ILE A N 1
ATOM 1549 C CA . ILE A 1 192 ? 8.711 -0.655 3.306 1.00 97.69 192 ILE A CA 1
ATOM 1550 C C . ILE A 1 192 ? 9.417 -0.498 4.646 1.00 97.69 192 ILE A C 1
ATOM 1552 O O . ILE A 1 192 ? 10.317 -1.269 4.992 1.00 97.69 192 ILE A O 1
ATOM 1556 N N . SER A 1 193 ? 9.013 0.520 5.390 1.00 96.69 193 SER A N 1
ATOM 1557 C CA . SER A 1 193 ? 9.465 0.769 6.756 1.00 96.69 193 SER A CA 1
ATOM 1558 C C . SER A 1 193 ? 8.280 1.141 7.623 1.00 96.69 193 SER A C 1
ATOM 1560 O O . SER A 1 193 ? 7.315 1.711 7.124 1.00 96.69 193 SER A O 1
ATOM 1562 N N . PHE A 1 194 ? 8.364 0.872 8.917 1.00 97.00 194 PHE A N 1
ATOM 1563 C CA . PHE A 1 194 ? 7.349 1.307 9.866 1.00 97.00 194 PHE A CA 1
ATOM 1564 C C . PHE A 1 194 ? 7.974 1.957 11.092 1.00 97.00 194 PHE A C 1
ATOM 1566 O O . PHE A 1 194 ? 9.162 1.772 11.373 1.00 97.00 194 PHE A O 1
ATOM 1573 N N . GLN A 1 195 ? 7.157 2.739 11.787 1.00 93.88 195 GLN A N 1
ATOM 1574 C CA . GLN A 1 195 ? 7.496 3.435 13.019 1.00 93.88 195 GLN A CA 1
ATOM 1575 C C . GLN A 1 195 ? 6.318 3.340 13.982 1.00 93.88 195 GLN A C 1
ATOM 1577 O O . GLN A 1 195 ? 5.163 3.469 13.571 1.00 93.88 195 GLN A O 1
ATOM 1582 N N . ILE A 1 196 ? 6.618 3.155 15.264 1.00 93.31 196 ILE A N 1
ATOM 1583 C CA . ILE A 1 196 ? 5.634 3.255 16.338 1.00 93.31 196 ILE A CA 1
ATOM 1584 C C . ILE A 1 196 ? 5.828 4.605 17.024 1.00 93.31 196 ILE A C 1
ATOM 1586 O O . ILE A 1 196 ? 6.961 5.000 17.312 1.00 93.31 196 ILE A O 1
ATOM 1590 N N . THR A 1 197 ? 4.737 5.345 17.211 1.00 84.75 197 THR A N 1
ATOM 1591 C CA . THR A 1 197 ? 4.770 6.670 17.836 1.00 84.75 197 THR A CA 1
ATOM 1592 C C . THR A 1 197 ? 4.257 6.547 19.258 1.00 84.75 197 THR A C 1
ATOM 1594 O O . THR A 1 197 ? 3.118 6.145 19.468 1.00 84.75 197 THR A O 1
ATOM 1597 N N . ASP A 1 198 ? 5.101 6.901 20.221 1.00 68.56 198 ASP A N 1
ATOM 1598 C CA . ASP A 1 198 ? 4.704 7.024 21.620 1.00 68.56 198 ASP A CA 1
ATOM 1599 C C . ASP A 1 198 ? 4.399 8.495 21.954 1.00 68.56 198 ASP A C 1
ATOM 1601 O O . ASP A 1 198 ? 4.980 9.407 21.352 1.00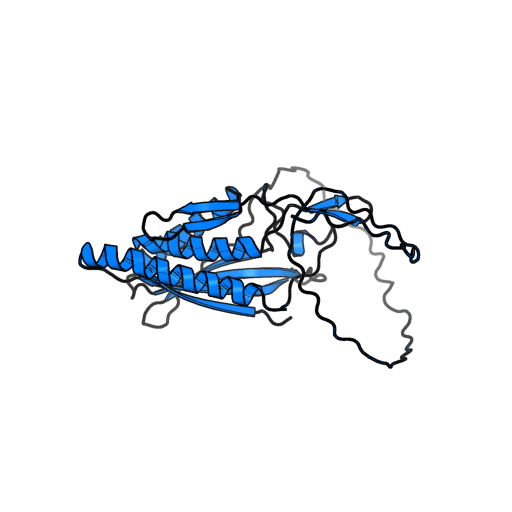 68.56 198 ASP A O 1
ATOM 1605 N N . ALA A 1 199 ? 3.510 8.738 22.919 1.00 53.44 199 ALA A N 1
ATOM 1606 C CA . ALA A 1 199 ? 3.000 10.060 23.305 1.00 53.44 199 ALA A CA 1
ATOM 1607 C C . ALA A 1 199 ? 4.104 11.064 23.696 1.00 53.44 199 ALA A C 1
ATOM 1609 O O . ALA A 1 199 ? 3.913 12.278 23.636 1.00 53.44 199 ALA A O 1
ATOM 1610 N N . LEU A 1 200 ? 5.288 10.564 24.069 1.00 51.62 200 LEU A N 1
ATOM 1611 C CA . LEU A 1 200 ? 6.474 11.354 24.411 1.00 51.62 200 LEU A CA 1
ATOM 1612 C C . LEU A 1 200 ? 7.309 11.820 23.201 1.00 51.62 200 LEU A C 1
ATOM 1614 O O . LEU A 1 200 ? 8.353 12.444 23.385 1.00 51.62 200 LEU A O 1
ATOM 1618 N N . GLY A 1 201 ? 6.883 11.544 21.963 1.00 47.34 201 GLY A N 1
ATOM 1619 C CA . GLY A 1 201 ? 7.562 12.008 20.743 1.00 47.34 201 GLY A CA 1
ATOM 1620 C C . GLY A 1 201 ? 8.897 11.311 20.448 1.00 47.34 201 GLY A C 1
ATOM 1621 O O . GLY A 1 201 ? 9.544 11.597 19.439 1.00 47.34 201 GLY A O 1
ATOM 1622 N N . THR A 1 202 ? 9.318 10.367 21.289 1.00 44.78 202 THR A N 1
ATOM 1623 C CA . THR A 1 202 ? 10.460 9.490 21.036 1.00 44.78 202 THR A CA 1
ATOM 1624 C C . THR A 1 202 ? 10.034 8.360 20.105 1.00 44.78 202 THR A C 1
ATOM 1626 O O . THR A 1 202 ? 9.417 7.390 20.532 1.00 44.78 202 THR A O 1
ATOM 1629 N N . SER A 1 203 ? 10.356 8.485 18.814 1.00 44.66 203 SER A N 1
ATOM 1630 C CA . SER A 1 203 ? 10.215 7.394 17.845 1.00 44.66 203 SER A CA 1
ATOM 1631 C C . SER A 1 203 ? 11.176 6.266 18.222 1.00 44.66 203 SER A C 1
ATOM 1633 O O . SER A 1 203 ? 12.395 6.409 18.107 1.00 44.66 203 SER A O 1
ATOM 1635 N N . VAL A 1 204 ? 10.634 5.148 18.700 1.00 46.91 204 VAL A N 1
ATOM 1636 C CA . VAL A 1 204 ? 11.407 3.936 18.973 1.00 46.91 204 VAL A CA 1
ATOM 1637 C C . VAL A 1 204 ? 11.112 2.948 17.846 1.00 46.91 204 VAL A C 1
ATOM 1639 O O . VAL A 1 204 ? 9.957 2.656 17.539 1.00 46.91 204 VAL A O 1
ATOM 1642 N N . THR A 1 205 ? 12.175 2.419 17.234 1.00 48.81 205 THR A N 1
ATOM 1643 C CA . THR A 1 205 ? 12.196 1.436 16.128 1.00 48.81 205 THR A CA 1
ATOM 1644 C C . THR A 1 205 ? 11.812 1.968 14.738 1.00 48.81 205 THR A C 1
ATOM 1646 O O . THR A 1 205 ? 10.653 1.990 14.346 1.00 48.81 205 THR A O 1
ATOM 1649 N N . THR A 1 206 ? 12.827 2.321 13.936 1.00 47.59 206 THR A N 1
ATOM 1650 C CA . THR A 1 206 ? 12.724 2.317 12.467 1.00 47.59 206 THR A CA 1
ATOM 1651 C C . THR A 1 206 ? 13.322 1.007 11.964 1.00 47.59 206 THR A C 1
ATOM 1653 O O . THR A 1 206 ? 14.543 0.869 11.891 1.00 47.59 206 THR A O 1
ATOM 1656 N N . THR A 1 207 ? 12.490 0.028 11.618 1.00 50.84 207 THR A N 1
ATOM 1657 C CA . THR A 1 207 ? 12.968 -1.165 10.909 1.00 50.84 207 THR A CA 1
ATOM 1658 C C . THR A 1 207 ? 12.915 -0.875 9.412 1.00 50.84 207 THR A C 1
ATOM 1660 O O . THR A 1 207 ? 11.841 -0.814 8.819 1.00 50.84 207 THR A O 1
ATOM 1663 N N . MET A 1 208 ? 14.076 -0.659 8.787 1.00 44.38 208 MET A N 1
ATOM 1664 C CA . MET A 1 208 ? 14.187 -0.616 7.326 1.00 44.38 208 MET A CA 1
ATOM 1665 C C . MET A 1 208 ? 14.419 -2.034 6.802 1.00 44.38 208 MET A C 1
ATOM 1667 O O . MET A 1 208 ? 15.423 -2.653 7.151 1.00 44.38 208 MET A O 1
ATOM 1671 N N . ARG A 1 209 ? 13.546 -2.540 5.924 1.00 49.91 209 ARG A N 1
ATOM 1672 C CA . ARG A 1 209 ? 13.867 -3.713 5.098 1.00 49.91 209 ARG A CA 1
ATOM 1673 C C . ARG A 1 209 ? 13.810 -3.364 3.622 1.00 49.91 209 ARG A C 1
ATOM 1675 O O . ARG A 1 209 ? 12.810 -2.865 3.113 1.00 49.91 209 ARG A O 1
ATOM 1682 N N . ARG A 1 210 ? 14.908 -3.667 2.932 1.00 46.38 210 ARG A N 1
ATOM 1683 C CA . ARG A 1 210 ? 14.929 -3.826 1.478 1.00 46.38 210 ARG A CA 1
ATOM 1684 C C . ARG A 1 210 ? 14.515 -5.269 1.197 1.00 46.38 210 ARG A C 1
ATOM 1686 O O . ARG A 1 210 ? 15.126 -6.179 1.746 1.00 46.38 210 ARG A O 1
ATOM 1693 N N . LEU A 1 211 ? 13.475 -5.481 0.396 1.00 43.72 211 LEU A N 1
ATOM 1694 C CA . LEU A 1 211 ? 13.016 -6.817 0.004 1.00 43.72 211 LEU A CA 1
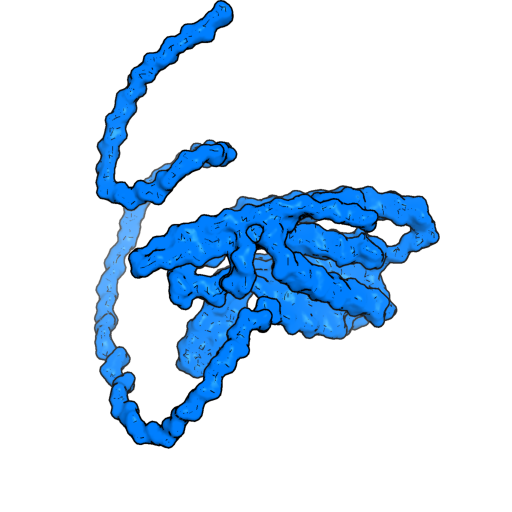ATOM 1695 C C . LEU A 1 211 ? 13.870 -7.366 -1.149 1.00 43.72 211 LEU A C 1
ATOM 1697 O O . LEU A 1 211 ? 13.377 -7.599 -2.240 1.00 43.72 211 LEU A O 1
ATOM 1701 N N . LEU A 1 212 ? 15.167 -7.548 -0.910 1.00 46.00 212 LEU A N 1
ATOM 1702 C CA . LEU A 1 212 ? 16.073 -8.218 -1.842 1.00 46.00 212 LEU A CA 1
ATOM 1703 C C . LEU A 1 212 ? 16.745 -9.365 -1.101 1.00 46.00 212 LEU A C 1
ATOM 1705 O O . LEU A 1 212 ? 17.674 -9.105 -0.350 1.00 46.00 212 LEU A O 1
ATOM 1709 N N . ASP A 1 213 ? 16.277 -10.596 -1.321 1.00 34.16 213 ASP A N 1
ATOM 1710 C CA . ASP A 1 213 ? 17.069 -11.806 -1.077 1.00 34.16 213 ASP A CA 1
ATOM 1711 C C . ASP A 1 213 ? 16.589 -12.988 -1.943 1.00 34.16 213 ASP A C 1
ATOM 1713 O O . ASP A 1 213 ? 15.461 -13.464 -1.812 1.00 34.16 213 ASP A O 1
ATOM 1717 N N . GLY A 1 214 ? 17.502 -13.470 -2.801 1.00 26.47 214 GLY A N 1
ATOM 1718 C CA . GLY A 1 214 ? 17.435 -14.710 -3.596 1.00 26.47 214 GLY A CA 1
ATOM 1719 C C . GLY A 1 214 ? 17.833 -14.471 -5.065 1.00 26.47 214 GLY A C 1
ATOM 1720 O O . GLY A 1 214 ? 17.140 -13.748 -5.759 1.00 26.47 214 GLY A O 1
ATOM 1721 N N . LEU A 1 215 ? 18.918 -14.990 -5.656 1.00 29.92 215 LEU A N 1
ATOM 1722 C CA . LEU A 1 215 ? 19.810 -16.110 -5.347 1.00 29.92 215 LEU A CA 1
ATOM 1723 C C . LEU A 1 215 ? 21.285 -15.670 -5.347 1.00 29.92 215 LEU A C 1
ATOM 1725 O O . LEU A 1 215 ? 21.793 -15.164 -6.347 1.00 29.92 215 LEU A O 1
ATOM 1729 N N . GLN A 1 216 ? 22.013 -16.014 -4.287 1.00 27.25 216 GLN A N 1
ATOM 1730 C CA . GLN A 1 216 ? 23.465 -16.143 -4.336 1.00 27.25 216 GLN A CA 1
ATOM 1731 C C . GLN A 1 216 ? 23.786 -17.613 -4.620 1.00 27.25 216 GLN A C 1
ATOM 1733 O O . GLN A 1 216 ? 23.840 -18.448 -3.719 1.00 27.25 216 GLN A O 1
ATOM 1738 N N . THR A 1 217 ? 23.926 -17.951 -5.901 1.00 28.48 217 THR A N 1
ATOM 1739 C CA . THR A 1 217 ? 24.435 -19.261 -6.321 1.00 28.48 217 THR A CA 1
ATOM 1740 C C . THR A 1 217 ? 25.957 -19.248 -6.243 1.00 28.48 217 THR A C 1
ATOM 1742 O O . THR A 1 217 ? 26.616 -18.366 -6.788 1.00 28.48 217 THR A O 1
ATOM 1745 N N . LEU A 1 218 ? 26.484 -20.242 -5.534 1.00 27.95 218 LEU A N 1
ATOM 1746 C CA . LEU A 1 218 ? 27.891 -20.594 -5.388 1.00 27.95 218 LEU A CA 1
ATOM 1747 C C . LEU A 1 218 ? 28.693 -20.452 -6.691 1.00 27.95 218 LEU A C 1
ATOM 1749 O O . LEU A 1 218 ? 28.416 -21.131 -7.676 1.00 27.95 218 LEU A O 1
ATOM 1753 N N . ALA A 1 219 ? 29.768 -19.671 -6.637 1.00 26.78 219 ALA A N 1
ATOM 1754 C CA . ALA A 1 219 ? 30.943 -19.887 -7.468 1.00 26.78 219 ALA A CA 1
ATOM 1755 C C . ALA A 1 219 ? 32.186 -19.779 -6.580 1.00 26.78 219 ALA A C 1
ATOM 1757 O O . ALA A 1 219 ? 32.779 -18.720 -6.390 1.00 26.78 219 ALA A O 1
ATOM 1758 N N . SER A 1 220 ? 32.557 -20.919 -6.005 1.00 26.66 220 SER A N 1
ATOM 1759 C CA . SER A 1 220 ? 33.932 -21.212 -5.628 1.00 26.66 220 SER A CA 1
ATOM 1760 C C . SER A 1 220 ? 34.811 -21.106 -6.876 1.00 26.66 220 SER A C 1
ATOM 1762 O O . SER A 1 220 ? 34.632 -21.866 -7.826 1.00 26.66 220 SER A O 1
ATOM 1764 N N . GLY A 1 221 ? 35.759 -20.177 -6.874 1.00 25.70 221 GLY A N 1
ATOM 1765 C CA . GLY A 1 221 ? 36.719 -20.013 -7.958 1.00 25.70 221 GLY A CA 1
ATOM 1766 C C . GLY A 1 221 ? 37.832 -19.080 -7.525 1.00 25.70 221 GLY A C 1
ATOM 1767 O O . GLY A 1 221 ? 37.755 -17.874 -7.727 1.00 25.70 221 GLY A O 1
ATOM 1768 N N . ALA A 1 222 ? 38.847 -19.646 -6.878 1.00 25.34 222 ALA A N 1
ATOM 1769 C CA . ALA A 1 222 ? 40.088 -18.955 -6.582 1.00 25.34 222 ALA A CA 1
ATOM 1770 C C . ALA A 1 222 ? 40.697 -18.399 -7.877 1.00 25.34 222 ALA A C 1
ATOM 1772 O O . ALA A 1 222 ? 40.895 -19.150 -8.829 1.00 25.34 222 ALA A O 1
ATOM 1773 N N . CYS A 1 223 ? 41.037 -17.112 -7.897 1.00 25.11 223 CYS A N 1
ATOM 1774 C CA . CYS A 1 223 ? 42.056 -16.588 -8.797 1.00 25.11 223 CYS A CA 1
ATOM 1775 C C . CYS A 1 223 ? 42.894 -15.543 -8.057 1.00 25.11 223 CYS A C 1
ATOM 1777 O O . CYS A 1 223 ? 42.407 -14.592 -7.452 1.00 25.11 223 CYS A O 1
ATOM 1779 N N . THR A 1 224 ? 44.182 -15.835 -8.076 1.00 25.72 224 THR A N 1
ATOM 1780 C CA . THR A 1 224 ? 45.321 -15.197 -7.435 1.00 25.72 224 THR A CA 1
ATOM 1781 C C . THR A 1 224 ? 45.518 -13.742 -7.848 1.00 25.72 224 THR A C 1
ATOM 1783 O O . THR A 1 224 ? 45.414 -13.394 -9.021 1.00 25.72 224 THR A O 1
ATOM 1786 N N . VAL A 1 225 ? 45.908 -12.913 -6.880 1.00 26.42 225 VAL A N 1
ATOM 1787 C CA . VAL A 1 225 ? 46.471 -11.578 -7.105 1.00 26.42 225 VAL A C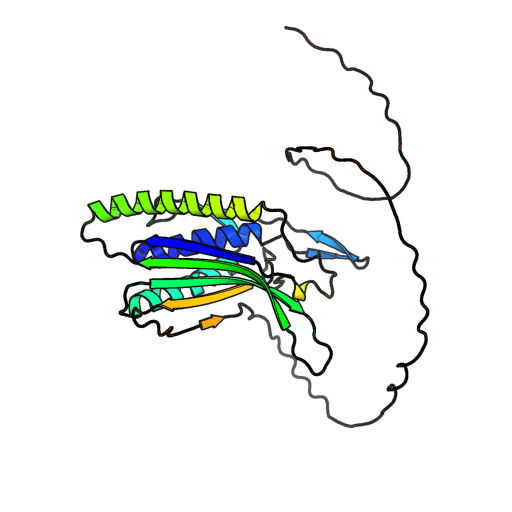A 1
ATOM 1788 C C . VAL A 1 225 ? 47.821 -11.707 -7.810 1.00 26.42 225 VAL A C 1
ATOM 1790 O O . VAL A 1 225 ? 48.681 -12.448 -7.334 1.00 26.42 225 VAL A O 1
ATOM 1793 N N . SER A 1 226 ? 48.048 -10.932 -8.873 1.00 26.42 226 SER A N 1
ATOM 1794 C CA . SER A 1 226 ? 49.348 -10.296 -9.131 1.00 26.42 226 SER A CA 1
ATOM 1795 C C . SER A 1 226 ? 49.223 -9.099 -10.090 1.00 26.42 226 SER A C 1
ATOM 1797 O O . SER A 1 226 ? 48.298 -9.062 -10.900 1.00 26.42 226 SER A O 1
ATOM 1799 N N . PRO A 1 227 ? 50.106 -8.091 -9.950 1.00 34.88 227 PRO A N 1
ATOM 1800 C CA . PRO A 1 227 ? 49.925 -6.733 -10.461 1.00 34.88 227 PRO A CA 1
ATOM 1801 C C . PRO A 1 227 ? 50.565 -6.563 -11.843 1.00 34.88 227 PRO A C 1
ATOM 1803 O O . PRO A 1 227 ? 51.561 -7.225 -12.100 1.00 34.88 227 PRO A O 1
ATOM 1806 N N . LEU A 1 228 ? 50.047 -5.658 -12.690 1.00 28.97 228 LEU A N 1
ATOM 1807 C CA . LEU A 1 228 ? 50.796 -4.903 -13.717 1.00 28.97 228 LEU A CA 1
ATOM 1808 C C . LEU A 1 228 ? 49.865 -3.992 -14.548 1.00 28.97 228 LEU A C 1
ATOM 1810 O O . LEU A 1 228 ? 48.836 -4.437 -15.044 1.00 28.97 228 LEU A O 1
ATOM 1814 N N . GLY A 1 229 ? 50.296 -2.736 -14.736 1.00 26.95 229 GLY A N 1
ATOM 1815 C CA . GLY A 1 229 ? 49.900 -1.829 -15.829 1.00 26.95 229 GLY A CA 1
ATOM 1816 C C . GLY A 1 229 ? 48.581 -1.078 -15.616 1.00 26.95 229 GLY A C 1
ATOM 1817 O O . GLY A 1 229 ? 47.525 -1.565 -15.984 1.00 26.95 229 GLY A O 1
ATOM 1818 N N . LEU A 1 230 ? 48.528 0.127 -15.032 1.00 35.22 230 LEU A N 1
ATOM 1819 C CA . LEU A 1 230 ? 49.101 1.357 -15.599 1.00 35.22 230 LEU A CA 1
ATOM 1820 C C . LEU A 1 230 ? 49.080 1.307 -17.131 1.00 35.22 230 LEU A C 1
ATOM 1822 O O . LEU A 1 230 ? 50.043 0.846 -17.721 1.00 35.22 230 LEU A O 1
ATOM 1826 N N . TRP A 1 231 ? 47.964 1.735 -17.727 1.00 27.88 231 TRP A N 1
ATOM 1827 C CA . TRP A 1 231 ? 47.846 2.459 -19.003 1.00 27.88 231 TRP A CA 1
ATOM 1828 C C . TRP A 1 231 ? 46.352 2.660 -19.298 1.00 27.88 231 TRP A C 1
ATOM 1830 O O . TRP A 1 231 ? 45.670 1.755 -19.761 1.00 27.88 231 TRP A O 1
ATOM 1840 N N . ASN A 1 232 ? 45.834 3.832 -18.922 1.00 28.95 232 ASN A N 1
ATOM 1841 C CA . ASN A 1 232 ? 44.825 4.627 -19.649 1.00 28.95 232 ASN A CA 1
ATOM 1842 C C . ASN A 1 232 ? 44.224 5.680 -18.714 1.00 28.95 232 ASN A C 1
ATOM 1844 O O . ASN A 1 232 ? 43.028 5.755 -18.454 1.00 28.95 232 ASN A O 1
ATOM 1848 N N . LEU A 1 233 ? 45.123 6.530 -18.226 1.00 28.09 233 LEU A N 1
ATOM 1849 C CA . LEU A 1 233 ? 44.835 7.839 -17.661 1.00 28.09 233 LEU A CA 1
ATOM 1850 C C . LEU A 1 233 ? 45.278 8.863 -18.718 1.00 28.09 233 LEU A C 1
ATOM 1852 O O . LEU A 1 233 ? 46.245 9.586 -18.529 1.00 28.09 233 LEU A O 1
ATOM 1856 N N . LEU A 1 234 ? 44.654 8.823 -19.901 1.00 29.59 234 LEU A N 1
ATOM 1857 C CA . LEU A 1 234 ? 44.928 9.768 -20.991 1.00 29.59 234 LEU A CA 1
ATOM 1858 C C . LEU A 1 234 ? 43.813 9.745 -22.047 1.00 29.59 234 LEU A C 1
ATOM 1860 O O . LEU A 1 234 ? 44.008 9.341 -23.185 1.00 29.59 234 LEU A O 1
ATOM 1864 N N . TRP A 1 235 ? 42.616 10.184 -21.656 1.00 27.88 235 TRP A N 1
ATOM 1865 C CA . TRP A 1 235 ? 41.652 10.783 -22.592 1.00 27.88 235 TRP A CA 1
ATOM 1866 C C . TRP A 1 235 ? 40.676 11.711 -21.856 1.00 27.88 235 TRP A C 1
ATOM 1868 O O . TRP A 1 235 ? 39.461 11.668 -22.014 1.00 27.88 235 TRP A O 1
ATOM 1878 N N . VAL A 1 236 ? 41.231 12.560 -20.989 1.00 31.06 236 VAL A N 1
ATOM 1879 C CA . VAL A 1 236 ? 40.573 13.786 -20.538 1.00 31.06 236 VAL A CA 1
ATOM 1880 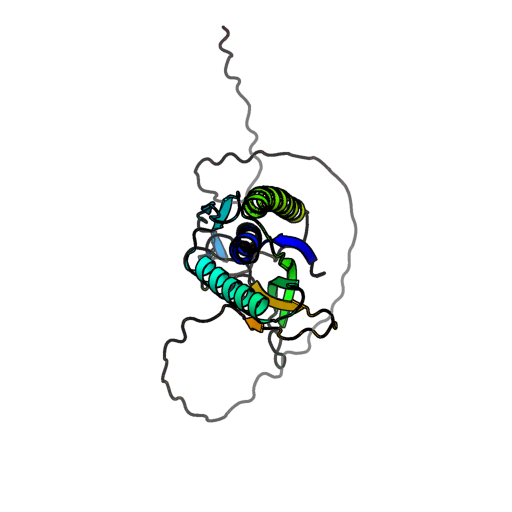C C . VAL A 1 236 ? 41.393 14.919 -21.127 1.00 31.06 236 VAL A C 1
ATOM 1882 O O . VAL A 1 236 ? 42.511 15.138 -20.679 1.00 31.06 236 VAL A O 1
ATOM 1885 N N . LEU A 1 237 ? 40.845 15.546 -22.172 1.00 27.38 237 LEU A N 1
ATOM 1886 C CA . LEU A 1 237 ? 41.036 16.925 -22.652 1.00 27.38 237 LEU A CA 1
ATOM 1887 C C . LEU A 1 237 ? 40.894 16.950 -24.178 1.00 27.38 237 LEU A C 1
ATOM 1889 O O . LEU A 1 237 ? 41.798 16.560 -24.912 1.00 27.38 237 LEU A O 1
ATOM 1893 N N . GLY A 1 238 ? 39.760 17.449 -24.667 1.00 25.42 238 GLY A N 1
ATOM 1894 C CA . GLY A 1 238 ? 39.608 17.693 -26.094 1.00 25.42 238 GLY A CA 1
ATOM 1895 C C . GLY A 1 238 ? 38.221 18.156 -26.507 1.00 25.42 238 GLY A C 1
ATOM 1896 O O . GLY A 1 238 ? 37.382 17.336 -26.843 1.00 25.42 238 GLY A O 1
ATOM 1897 N N . LYS A 1 239 ? 38.075 19.481 -26.606 1.00 27.41 239 LYS A N 1
ATOM 1898 C CA . LYS A 1 239 ? 37.074 20.225 -27.395 1.00 27.41 239 LYS A CA 1
ATOM 1899 C C . LYS A 1 239 ? 35.751 20.576 -26.713 1.00 27.41 239 LYS A C 1
ATOM 1901 O O . LYS A 1 239 ? 34.706 19.963 -26.887 1.00 27.41 239 LYS A O 1
ATOM 1906 N N . THR A 1 240 ? 35.822 21.720 -26.046 1.00 29.38 240 THR A N 1
ATOM 1907 C CA . THR A 1 240 ? 34.808 22.772 -26.084 1.00 29.38 240 THR A CA 1
ATOM 1908 C C . THR A 1 240 ? 34.580 23.261 -27.523 1.00 29.38 240 THR A C 1
ATOM 1910 O O . THR A 1 240 ? 35.533 23.617 -28.211 1.00 29.38 240 THR A O 1
ATOM 1913 N N . TRP A 1 241 ? 33.322 23.359 -27.961 1.00 25.48 241 TRP A N 1
ATOM 1914 C CA . TRP A 1 241 ? 32.888 24.397 -28.903 1.00 25.48 241 TRP A CA 1
ATOM 1915 C C . TRP A 1 241 ? 31.394 24.690 -28.722 1.00 25.48 241 TRP A C 1
ATOM 1917 O O . TRP A 1 241 ? 30.575 23.786 -28.586 1.00 25.48 241 TRP A O 1
ATOM 1927 N N . LYS A 1 242 ? 31.092 25.988 -28.630 1.00 26.67 242 LYS A N 1
ATOM 1928 C CA . LYS A 1 242 ? 29.775 26.598 -28.417 1.00 26.67 242 LYS A CA 1
ATOM 1929 C C . LYS A 1 242 ? 29.010 26.685 -29.738 1.00 26.67 242 LYS A C 1
ATOM 1931 O O . LYS A 1 242 ? 29.615 26.948 -30.770 1.00 26.67 242 LYS A O 1
ATOM 1936 N N . GLY A 1 243 ? 27.683 26.627 -29.666 1.00 25.56 243 GLY A N 1
ATOM 1937 C CA . GLY A 1 243 ? 26.804 27.053 -30.755 1.00 25.56 243 GLY A CA 1
ATOM 1938 C C . GLY A 1 243 ? 25.333 26.978 -30.363 1.00 25.56 243 GLY A C 1
ATOM 1939 O O . GLY A 1 243 ? 24.705 25.942 -30.528 1.00 25.56 243 GLY A O 1
ATOM 1940 N N . HIS A 1 244 ? 24.805 28.071 -29.812 1.00 27.17 244 HIS A N 1
ATOM 1941 C CA . HIS A 1 244 ? 23.369 28.300 -29.642 1.00 27.17 244 HIS A CA 1
ATOM 1942 C C . HIS A 1 244 ? 22.704 28.544 -31.006 1.00 27.17 244 HIS A C 1
ATOM 1944 O O . HIS A 1 244 ? 23.247 29.293 -31.813 1.00 27.17 244 HIS A O 1
ATOM 1950 N N . SER A 1 245 ? 21.474 28.058 -31.186 1.00 24.12 245 SER A N 1
ATOM 1951 C CA . SER A 1 245 ? 20.399 28.893 -31.730 1.00 24.12 245 SER A CA 1
ATOM 1952 C C . SER A 1 245 ? 19.044 28.438 -31.187 1.00 24.12 245 SER A C 1
ATOM 1954 O O . SER A 1 245 ? 18.847 27.272 -30.852 1.00 24.12 245 SER A O 1
ATOM 1956 N N . LEU A 1 246 ? 18.167 29.416 -31.017 1.00 22.91 246 LEU A N 1
ATOM 1957 C CA . LEU A 1 246 ? 16.976 29.459 -30.173 1.00 22.91 246 LEU A CA 1
ATOM 1958 C C . LEU A 1 246 ? 15.769 29.838 -31.051 1.00 22.91 246 LEU A C 1
ATOM 1960 O O . LEU A 1 246 ? 15.966 30.463 -32.091 1.00 22.91 246 LEU A O 1
ATOM 1964 N N . ALA A 1 247 ? 14.563 29.584 -30.521 1.00 24.59 247 ALA A N 1
ATOM 1965 C CA . ALA A 1 247 ? 13.243 30.120 -30.916 1.00 24.59 247 ALA A CA 1
ATOM 1966 C C . ALA A 1 247 ? 12.569 29.367 -32.086 1.00 24.59 247 ALA A C 1
ATOM 1968 O O . ALA A 1 247 ? 13.177 29.185 -33.130 1.00 24.59 247 ALA A O 1
ATOM 1969 N N . CYS A 1 248 ? 11.356 28.801 -31.982 1.00 22.95 248 CYS A N 1
ATOM 1970 C CA . CYS A 1 248 ? 10.004 29.314 -31.638 1.00 22.95 248 CYS A CA 1
ATOM 1971 C C . CYS A 1 248 ? 9.113 28.795 -32.807 1.00 22.95 248 CYS A C 1
ATOM 1973 O O . CYS A 1 248 ? 9.613 28.704 -33.918 1.00 22.95 248 CYS A O 1
ATOM 1975 N N . LEU A 1 249 ? 7.836 28.408 -32.732 1.00 23.30 249 LEU A N 1
ATOM 1976 C CA . LEU A 1 249 ? 6.676 28.984 -32.057 1.00 23.30 249 LEU A CA 1
ATOM 1977 C C . LEU A 1 249 ? 5.448 28.079 -32.372 1.00 23.30 249 LEU A C 1
ATOM 1979 O O . LEU A 1 249 ? 5.392 27.474 -33.437 1.00 23.30 249 LEU A O 1
ATOM 1983 N N . MET A 1 250 ? 4.448 28.123 -31.484 1.00 22.89 250 MET A N 1
ATOM 1984 C CA . MET A 1 250 ? 2.999 27.906 -31.706 1.00 22.89 250 MET A CA 1
ATOM 1985 C C . MET A 1 250 ? 2.423 26.488 -31.878 1.00 22.89 250 MET A C 1
ATOM 1987 O O . MET A 1 250 ? 2.422 25.919 -32.959 1.00 22.89 250 MET A O 1
ATOM 1991 N N . GLY A 1 251 ? 1.697 26.067 -30.834 1.00 22.77 251 GLY A N 1
ATOM 1992 C CA . GLY A 1 251 ? 0.229 26.140 -30.867 1.00 22.77 251 GLY A CA 1
ATOM 1993 C C . GLY A 1 251 ? -0.524 24.852 -31.207 1.00 22.77 251 GLY A C 1
ATOM 1994 O O . GLY A 1 251 ? -0.323 24.265 -32.259 1.00 22.77 251 GLY A O 1
ATOM 1995 N N . GLY A 1 252 ? -1.480 24.481 -30.349 1.00 24.23 252 GLY A N 1
ATOM 1996 C CA . GLY A 1 252 ? -2.549 23.551 -30.728 1.00 24.23 252 GLY A CA 1
ATOM 1997 C C . GLY A 1 252 ? -3.004 22.620 -29.615 1.00 24.23 252 GLY A C 1
ATOM 1998 O O . GLY A 1 252 ? -2.590 21.472 -29.548 1.00 24.23 252 GLY A O 1
ATOM 1999 N N . CYS A 1 253 ? -3.881 23.122 -28.752 1.00 27.06 253 CYS A N 1
ATOM 2000 C CA . CYS A 1 253 ? -4.682 22.323 -27.836 1.00 27.06 253 CYS A CA 1
ATOM 2001 C C . CYS A 1 253 ? -5.759 21.570 -28.631 1.00 27.06 253 CYS A C 1
ATOM 2003 O O . CYS A 1 253 ? -6.533 22.218 -29.332 1.00 27.06 253 CYS A O 1
ATOM 2005 N N . GLN A 1 254 ? -5.865 20.247 -28.481 1.00 25.78 254 GLN A N 1
ATOM 2006 C CA . GLN A 1 254 ? -7.131 19.538 -28.677 1.00 25.78 254 GLN A CA 1
ATOM 2007 C C . GLN A 1 254 ? -7.154 18.239 -27.864 1.00 25.78 254 GLN A C 1
ATOM 2009 O O . GLN A 1 254 ? -6.291 17.375 -27.985 1.00 25.78 254 GLN A O 1
ATOM 2014 N N . ARG A 1 255 ? -8.159 18.160 -26.986 1.00 28.58 255 ARG A N 1
ATOM 2015 C CA . ARG A 1 255 ? -8.557 16.976 -26.223 1.00 28.58 255 ARG A CA 1
ATOM 2016 C C . ARG A 1 255 ? -8.965 15.860 -27.184 1.00 28.58 255 ARG A C 1
ATOM 2018 O O . ARG A 1 255 ? -9.822 16.090 -28.032 1.00 28.58 255 ARG A O 1
ATOM 2025 N N . LEU A 1 256 ? -8.484 14.646 -26.933 1.00 24.64 256 LEU A N 1
ATOM 2026 C CA . LEU A 1 256 ? -9.247 13.436 -27.214 1.00 24.64 256 LEU A CA 1
ATOM 2027 C C . LEU A 1 256 ? -9.374 12.638 -25.917 1.00 24.64 256 LEU A C 1
ATOM 2029 O O . LEU A 1 256 ? -8.388 12.216 -25.321 1.00 24.64 256 LEU A O 1
ATOM 2033 N N . VAL A 1 257 ? -10.618 12.476 -25.480 1.00 30.08 257 VAL A N 1
ATOM 2034 C CA . VAL A 1 257 ? -11.022 11.407 -24.570 1.00 30.08 257 VAL A CA 1
ATOM 2035 C C . VAL A 1 257 ? -11.016 10.131 -25.406 1.00 30.08 257 VAL A C 1
ATOM 2037 O O . VAL A 1 257 ? -11.587 10.113 -26.497 1.00 30.08 257 VAL A O 1
ATOM 2040 N N . SER A 1 258 ? -10.368 9.070 -24.939 1.00 24.52 258 SER A N 1
ATOM 2041 C CA . SER A 1 258 ? -10.477 7.754 -25.566 1.00 24.52 258 SER A CA 1
ATOM 2042 C C . SER A 1 258 ? -10.753 6.717 -24.493 1.00 24.52 258 SER A C 1
ATOM 2044 O O . SER A 1 258 ? -9.956 6.508 -23.583 1.00 24.52 258 SER A O 1
ATOM 2046 N N . PHE A 1 259 ? -11.934 6.117 -24.607 1.00 24.28 259 PHE A N 1
ATOM 2047 C CA . PHE A 1 259 ? -12.294 4.874 -23.949 1.00 24.28 259 PHE A CA 1
ATOM 2048 C C . PHE A 1 259 ? -11.378 3.761 -24.463 1.00 24.28 259 PHE A C 1
ATOM 2050 O O . PHE A 1 259 ? -11.152 3.643 -25.667 1.00 24.28 259 PHE A O 1
ATOM 2057 N N . VAL A 1 260 ? -10.862 2.945 -23.548 1.00 25.45 260 VAL A N 1
ATOM 2058 C CA . VAL A 1 260 ? -10.115 1.732 -23.876 1.00 25.45 260 VAL A CA 1
ATOM 2059 C C . VAL A 1 260 ? -11.115 0.590 -24.029 1.00 25.45 260 VAL A C 1
ATOM 2061 O O . VAL A 1 260 ? -11.748 0.184 -23.059 1.00 25.45 260 VAL A O 1
ATOM 2064 N N . THR A 1 261 ? -11.230 0.053 -25.239 1.00 25.06 261 THR A N 1
ATOM 2065 C CA . THR A 1 261 ? -11.734 -1.304 -25.483 1.00 25.06 261 THR A CA 1
ATOM 2066 C C . THR A 1 261 ? -10.601 -2.110 -26.100 1.00 25.06 261 THR A C 1
ATOM 2068 O O . THR A 1 261 ? -10.066 -1.723 -27.139 1.00 25.06 261 THR A O 1
ATOM 2071 N N . PHE A 1 262 ? -10.217 -3.206 -25.448 1.00 27.30 262 PHE A N 1
ATOM 2072 C CA . PHE A 1 262 ? -9.210 -4.137 -25.948 1.00 27.30 262 PHE A CA 1
ATOM 2073 C C . PHE A 1 262 ? -9.828 -5.077 -26.987 1.00 27.30 262 PHE A C 1
ATOM 2075 O O . PHE A 1 262 ? -10.845 -5.713 -26.724 1.00 27.30 262 PHE A O 1
ATOM 2082 N N . SER A 1 263 ? -9.174 -5.194 -28.141 1.00 25.30 263 SER A N 1
ATOM 2083 C CA . SER A 1 263 ? -9.299 -6.343 -29.035 1.00 25.30 263 SER A CA 1
ATOM 2084 C C . SER A 1 263 ? -7.908 -6.693 -29.557 1.00 25.30 263 SER A C 1
ATOM 2086 O O . SER A 1 263 ? -7.101 -5.802 -29.821 1.00 25.30 263 SER A O 1
ATOM 2088 N N . ASP A 1 264 ? -7.643 -7.994 -29.651 1.00 31.48 264 ASP A N 1
ATOM 2089 C CA . ASP A 1 264 ? -6.369 -8.616 -30.009 1.00 31.48 264 ASP A CA 1
ATOM 2090 C C . ASP A 1 264 ? -5.698 -8.034 -31.264 1.00 31.48 264 ASP A C 1
ATOM 2092 O O . ASP A 1 264 ? -6.354 -7.794 -32.277 1.00 31.48 264 ASP A O 1
ATOM 2096 N N . GLY A 1 265 ? -4.364 -7.928 -31.240 1.00 30.31 265 GLY A N 1
ATOM 2097 C CA . GLY A 1 265 ? -3.566 -7.850 -32.468 1.00 30.31 265 GLY A CA 1
ATOM 2098 C C . GLY A 1 265 ? -2.302 -6.994 -32.386 1.00 30.31 265 GLY A C 1
ATOM 2099 O O . GLY A 1 265 ? -2.329 -5.849 -31.956 1.00 30.31 265 GLY A O 1
ATOM 2100 N N . GLN A 1 266 ? -1.188 -7.580 -32.829 1.00 27.66 266 GLN A N 1
ATOM 2101 C CA . GLN A 1 266 ? 0.171 -7.035 -32.944 1.00 27.66 266 GLN A CA 1
ATOM 2102 C C . GLN A 1 266 ? 0.284 -5.552 -33.340 1.00 27.66 266 GLN A C 1
ATOM 2104 O O . GLN A 1 266 ? -0.296 -5.111 -34.327 1.00 27.66 266 GLN A O 1
ATOM 2109 N N . VAL A 1 267 ? 1.198 -4.834 -32.675 1.00 28.91 267 VAL A N 1
ATOM 2110 C CA . VAL A 1 267 ? 1.728 -3.552 -33.159 1.00 28.91 267 VAL A CA 1
ATOM 2111 C C . VAL A 1 267 ? 3.138 -3.769 -33.709 1.00 28.91 267 VAL A C 1
ATOM 2113 O O . VAL A 1 267 ? 4.080 -4.037 -32.964 1.00 28.91 267 VAL A O 1
ATOM 2116 N N . THR A 1 268 ? 3.287 -3.631 -35.025 1.00 26.91 268 THR A N 1
ATOM 2117 C CA . THR A 1 268 ? 4.576 -3.432 -35.701 1.00 26.91 268 THR A CA 1
ATOM 2118 C C . THR A 1 268 ? 4.635 -2.001 -36.214 1.00 26.91 268 THR A C 1
ATOM 2120 O O . THR A 1 268 ? 3.803 -1.605 -37.026 1.00 26.91 268 THR A O 1
ATOM 2123 N N . THR A 1 269 ? 5.616 -1.220 -35.772 1.00 29.81 269 THR A N 1
ATOM 2124 C CA . THR A 1 269 ? 5.880 0.114 -36.325 1.00 29.81 269 THR A CA 1
ATOM 2125 C C . THR A 1 269 ? 6.943 0.024 -37.417 1.00 29.81 269 THR A C 1
ATOM 2127 O O . THR A 1 269 ? 8.052 -0.432 -37.142 1.00 29.81 269 THR A O 1
ATOM 2130 N N . SER A 1 270 ? 6.632 0.505 -38.623 1.00 26.70 270 SER A N 1
ATOM 2131 C CA . SER A 1 270 ? 7.620 0.867 -39.650 1.00 26.70 270 SER A CA 1
ATOM 2132 C C . SER A 1 270 ? 7.292 2.269 -40.188 1.00 26.70 270 SER A C 1
ATOM 2134 O O . SER A 1 270 ? 6.112 2.628 -40.200 1.00 26.70 270 SER A O 1
ATOM 2136 N N . PRO A 1 271 ? 8.287 3.089 -40.576 1.00 36.88 271 PRO A N 1
ATOM 2137 C CA . PRO A 1 271 ? 8.077 4.492 -40.908 1.00 36.88 271 PRO A CA 1
ATOM 2138 C C . PRO A 1 271 ? 7.859 4.665 -42.415 1.00 36.88 271 PRO A C 1
ATOM 2140 O O . PRO A 1 271 ? 8.684 4.186 -43.178 1.00 36.88 271 PRO A O 1
ATOM 2143 N N . GLU A 1 272 ? 6.790 5.351 -42.832 1.00 31.36 272 GLU A N 1
ATOM 2144 C CA . GLU A 1 272 ? 6.723 6.208 -44.036 1.00 31.36 272 GLU A CA 1
ATOM 2145 C C . GLU A 1 272 ? 5.285 6.713 -44.282 1.00 31.36 272 GLU A C 1
ATOM 2147 O O . GLU A 1 272 ? 4.366 5.909 -44.329 1.00 31.36 272 GLU A O 1
ATOM 2152 N N . GLY A 1 273 ? 5.132 8.040 -44.443 1.00 32.97 273 GLY A N 1
ATOM 2153 C CA . GLY A 1 273 ? 4.153 8.762 -45.291 1.00 32.97 273 GLY A CA 1
ATOM 2154 C C . GLY A 1 273 ? 2.627 8.527 -45.165 1.00 32.97 273 GLY A C 1
ATOM 2155 O O . GLY A 1 273 ? 2.172 7.416 -44.933 1.00 32.97 273 GLY A O 1
ATOM 2156 N N . PRO A 1 274 ? 1.776 9.558 -45.375 1.00 30.70 274 PRO A N 1
ATOM 2157 C CA . PRO A 1 274 ? 0.336 9.438 -45.150 1.00 30.70 274 PRO A CA 1
ATOM 2158 C C . PRO A 1 274 ? -0.394 8.811 -46.350 1.00 30.70 274 PRO A C 1
ATOM 2160 O O . PRO A 1 274 ? -0.271 9.281 -47.481 1.00 30.70 274 PRO A O 1
ATOM 2163 N N . LEU A 1 275 ? -1.226 7.800 -46.088 1.00 27.27 275 LEU A N 1
ATOM 2164 C CA . LEU A 1 275 ? -2.232 7.295 -47.026 1.00 27.27 275 LEU A CA 1
ATOM 2165 C C . LEU A 1 275 ? -3.603 7.889 -46.675 1.00 27.27 275 LEU A C 1
ATOM 2167 O O . LEU A 1 275 ? -4.151 7.644 -45.602 1.00 27.27 275 LEU A O 1
ATOM 2171 N N . LEU A 1 276 ? -4.144 8.683 -47.600 1.00 30.80 276 LEU A N 1
ATOM 2172 C CA . LEU A 1 276 ? -5.546 9.098 -47.635 1.00 30.80 276 LEU A CA 1
ATOM 2173 C C . LEU A 1 276 ? -6.437 7.864 -47.837 1.00 30.80 276 LEU A C 1
ATOM 2175 O O . LEU A 1 276 ? -6.233 7.118 -48.794 1.00 30.80 276 LEU A O 1
ATOM 2179 N N . VAL A 1 277 ? -7.457 7.685 -46.994 1.00 28.38 277 VAL A N 1
ATOM 2180 C CA . VAL A 1 277 ? -8.502 6.672 -47.201 1.00 28.38 277 VAL A CA 1
ATOM 2181 C C . VAL A 1 277 ? -9.852 7.366 -47.366 1.00 28.38 277 VAL A C 1
ATOM 2183 O O . VAL A 1 277 ? -10.312 8.093 -46.490 1.00 28.38 277 VAL A O 1
ATOM 2186 N N . HIS A 1 278 ? -10.453 7.144 -48.534 1.00 26.62 278 HIS A N 1
ATOM 2187 C CA . HIS A 1 278 ? -11.821 7.503 -48.895 1.00 26.62 278 HIS A CA 1
ATOM 2188 C C . HIS A 1 278 ? -12.828 6.721 -48.036 1.00 26.62 278 HIS A C 1
ATOM 2190 O O . HIS A 1 278 ? -12.745 5.497 -47.956 1.00 26.62 278 HIS A O 1
ATOM 2196 N N . CYS A 1 279 ? -13.816 7.406 -47.455 1.00 25.53 279 CYS A N 1
ATOM 2197 C CA . CYS A 1 279 ? -14.979 6.761 -46.844 1.00 25.53 279 CYS A CA 1
ATOM 2198 C C . CYS A 1 279 ? -15.996 6.368 -47.925 1.00 25.53 279 CYS A C 1
ATOM 2200 O O . CYS A 1 279 ? -16.452 7.223 -48.684 1.00 25.53 279 CYS A O 1
ATOM 2202 N N . THR A 1 280 ? -16.390 5.096 -47.961 1.00 29.00 280 THR A N 1
ATOM 2203 C CA . THR A 1 280 ? -17.627 4.634 -48.609 1.00 29.00 280 THR A CA 1
ATOM 2204 C C . THR A 1 280 ? -18.661 4.316 -47.533 1.00 29.00 280 THR A C 1
ATOM 2206 O O . THR A 1 280 ? -18.382 3.544 -46.617 1.00 29.00 280 THR A O 1
ATOM 2209 N N . GLU A 1 281 ? -19.835 4.936 -47.644 1.00 30.14 281 GLU A N 1
ATOM 2210 C CA . GLU A 1 281 ? -20.996 4.753 -46.768 1.00 30.14 281 GLU A CA 1
ATOM 2211 C C . GLU A 1 281 ? -21.582 3.332 -46.868 1.00 30.14 281 GLU A C 1
ATOM 2213 O O . GLU A 1 281 ? -21.626 2.737 -47.946 1.00 30.14 281 GLU A O 1
ATOM 2218 N N . VAL A 1 282 ? -22.081 2.812 -45.742 1.00 32.91 282 VAL A N 1
ATOM 2219 C CA . VAL A 1 282 ? -22.903 1.591 -45.656 1.00 32.91 282 VAL A CA 1
ATOM 2220 C C . VAL A 1 282 ? -24.312 2.012 -45.207 1.00 32.91 282 VAL A C 1
ATOM 2222 O O . VAL A 1 282 ? -24.416 2.823 -44.284 1.00 32.91 282 VAL A O 1
ATOM 2225 N N . PRO A 1 283 ? -25.396 1.521 -45.842 1.00 32.91 283 PRO A N 1
ATOM 2226 C CA . PRO A 1 283 ? -26.736 2.060 -45.643 1.00 32.91 283 PRO A CA 1
ATOM 2227 C C . PRO A 1 283 ? -27.396 1.582 -44.345 1.00 32.91 283 PRO A C 1
ATOM 2229 O O . PRO A 1 283 ? -27.194 0.463 -43.873 1.00 32.91 283 PRO A O 1
ATOM 2232 N N . SER A 1 284 ? -28.230 2.467 -43.805 1.00 33.50 284 SER A N 1
ATOM 2233 C CA . SER A 1 284 ? -29.085 2.291 -42.637 1.00 33.50 284 SER A CA 1
ATOM 2234 C C . SER A 1 284 ? -30.209 1.278 -42.883 1.00 33.50 284 SER A C 1
ATOM 2236 O O . SER A 1 284 ? -30.979 1.395 -43.835 1.00 33.50 284 SER A O 1
ATOM 2238 N N . LEU A 1 285 ? -30.351 0.315 -41.971 1.00 33.22 285 LEU A N 1
ATOM 2239 C CA . LEU A 1 285 ? -31.582 -0.459 -41.809 1.00 33.22 285 LEU A CA 1
ATOM 2240 C C . LEU A 1 285 ? -32.486 0.288 -40.823 1.00 33.22 285 LEU A C 1
ATOM 2242 O O . LEU A 1 285 ? -32.134 0.475 -39.658 1.00 33.22 285 LEU A O 1
ATOM 2246 N N . GLY A 1 286 ? -33.619 0.769 -41.331 1.00 37.31 286 GLY A N 1
ATOM 2247 C CA . GLY A 1 286 ? -34.733 1.263 -40.529 1.00 37.31 286 GLY A CA 1
ATOM 2248 C C . GLY A 1 286 ? -35.632 0.117 -40.056 1.00 37.31 286 GLY A C 1
ATOM 2249 O O . GLY A 1 286 ? -35.701 -0.908 -40.729 1.00 37.31 286 GLY A O 1
ATOM 2250 N N . TRP A 1 287 ? -36.245 0.358 -38.892 1.00 38.28 287 TRP A N 1
ATOM 2251 C CA . TRP A 1 287 ? -37.451 -0.229 -38.284 1.00 38.28 287 TRP A CA 1
ATOM 2252 C C . TRP A 1 287 ? -38.098 -1.441 -38.961 1.00 38.28 287 TRP A C 1
ATOM 2254 O O . TRP A 1 287 ? -38.585 -1.298 -40.104 1.00 38.28 287 TRP A O 1
#

pLDDT: mean 74.72, std 30.09, range [22.77, 98.81]

Secondary structure (DSSP, 8-state):
-PPEEEEEEEEEEGGGHHHHHHHHHHHHHHTTEEPPEEE-TTS-EEE-PPPEEEEE-SSSS-EEEEES-HHHHHHHHHHHHHHHHHHHHT-SSSEEEEEEEEEEEEPPPTTSPPEEEEEEEEEEEEEEEP--SHHHHHHHHHHHHHHHHHHHHHHHHHHTS----PPPPPTTTGGGTB----SS-EEBPEEEEEEEEPTTS--EEEEEE----------------------------------------------------------------PPP-----------

Foldseek 3Di:
DDAAEDEAEAEAALVCQLVLQCQLVQLLQVLQWWAAWDADPVQDTDGDHWAKDWDQDPQARAIHIGTPFPLVSVVSSVVSVVVSVCLVPVPAQSKKKKKKWFFFWDDDDPPDDTDTHTRYMYMYIYGHDDDDDVVVSVVRRHVSRVSSVVVSVVSVVVSPDPDDDDDDDTPVRLVRFWDNPTDGMIGGQIWMWMWGAHPVRDTDDTDTDRPDDDDPDDDDDDDDDDDDDDDDPPDPDDDDDDDDDDDDDDDDDDDDDDDDDDDDDDDDDDDDDDDDDDDDDDDDDDD

Organism: Molossus molossus (NCBI:txid27622)

Sequence (287 aa):
MNCRSEVLEVSVEGRQVEEAMLAVLHTVLLHRSTGKFHYKKEGTYSIGTVGTQDVDCDFIDFTYVRVSSEELDRALRKVVGEFKDALRNSGGDGLGQMSLEFYQKKKSRWPFSDECIPWEVWTVKVHVVALATEQERQICREKVGEKLCEKIINIVEVMNRHEYLPKMPTQSEVDNVFDTGLRDVQPYLYKISFQITDALGTSVTTTMRRLLDGLQTLASGACTVSPLGLWNLLWVLGKTWKGHSLACLMGGCQRLVSFVTFSDGQVTTSPEGPLLVHCTEVPSLGW

InterPro domains:
  IPR012445 Autophagy-related protein 101 [PF07855] (9-171)
  IPR012445 Autophagy-related protein 101 [PTHR13292] (1-213)

Radius of gyration: 26.05 Å; chains: 1; bounding box: 88×51×74 Å